Protein AF-A0A6G3TXQ6-F1 (afdb_monomer_lite)

Organism: NCBI:txid2706093

Radius of gyration: 22.68 Å; chains: 1; bounding box: 66×34×71 Å

Foldseek 3Di:
DVVLVVVVCVVLVNDPPVVVVVVVVVVVDDDDPVVVVCVVVCLVVVLVCLCVPQLVPDDPLLNVLLLLCLLPAKDALVLSCQLSVHDCSLVSLVVCCVVVSQWDDPDPRMIGGDNSSSVSSPVVSCVVPPPSSLVSLQSSLVVCLVVVNLVSSLVSCVVSVVVVSNVVSCCVVVVVVVVPDDPDDPDDDDDD

Secondary structure (DSSP, 8-state):
--HHHHHHHHHTTT-HHHHHHHHHHHTTSS-TTSHHHHTTTHHHHHHHHHIIIIITTS-HHHHHHHHHHTT-SSEEHHHHHHHHT-S-HHHHHHHHHHTTSSEEEEETTEEEE-HHHHHHHHHHHHHHSTTHHHHHHHHHHHHHHHTT-HHHHHHHHHHTT-HHHHHHHHHHHHHHHHHH--S--SSSSS--

pLDDT: mean 75.0, std 20.12, range [38.72, 96.5]

Sequence (192 aa):
PAADVRALVARTEGWAAGLRLAAMAAAQSADPRIQLREFEADRTTIADFLLAEVLKRQPPATQDLLLRISVLDRFSAGLVNALTLRGDAEAVLAGLSRANAFVEHLGHGQYRLHPLFAEILRAHLRMRYPGMEPELHRRAARWLRGSGGLTEALAHAAAAGDQDFTAAVLVDDLAIGRLFTGPHADDTAGLF

InterPro domains:
  IPR059106 MalT-like, winged helix domain [PF25873] (52-131)

Structure (mmCIF, N/CA/C/O backbone):
data_AF-A0A6G3TXQ6-F1
#
_entry.id   AF-A0A6G3TXQ6-F1
#
loop_
_atom_site.group_PDB
_atom_site.id
_atom_site.type_symbol
_atom_site.label_atom_id
_atom_site.label_alt_id
_atom_site.label_comp_id
_atom_site.label_asym_id
_atom_site.label_entity_id
_atom_site.label_seq_id
_atom_site.pdbx_PDB_ins_code
_atom_site.Cartn_x
_atom_site.Cartn_y
_atom_site.Cartn_z
_atom_site.occupancy
_atom_site.B_iso_or_equiv
_atom_site.auth_seq_id
_atom_site.auth_comp_id
_atom_site.auth_asym_id
_atom_site.auth_atom_id
_atom_site.pdbx_PDB_model_num
ATOM 1 N N . PRO A 1 1 ? 7.188 -11.377 33.780 1.00 50.31 1 PRO A N 1
ATOM 2 C CA . PRO A 1 1 ? 7.277 -9.893 33.874 1.00 50.31 1 PRO A CA 1
ATOM 3 C C . PRO A 1 1 ? 8.508 -9.206 33.224 1.00 50.31 1 PRO A C 1
ATOM 5 O O . PRO A 1 1 ? 8.626 -7.995 33.322 1.00 50.31 1 PRO A O 1
ATOM 8 N N . ALA A 1 2 ? 9.387 -9.909 32.499 1.00 38.72 2 ALA A N 1
ATOM 9 C CA . ALA A 1 2 ? 10.403 -9.273 31.630 1.00 38.72 2 ALA A CA 1
ATOM 10 C C . ALA A 1 2 ? 10.650 -10.092 30.349 1.00 38.72 2 ALA A C 1
ATOM 12 O O . ALA A 1 2 ? 10.922 -9.541 29.285 1.00 38.72 2 ALA A O 1
ATOM 13 N N . ALA A 1 3 ? 10.483 -11.416 30.438 1.00 43.94 3 ALA A N 1
ATOM 14 C CA . ALA A 1 3 ? 10.407 -12.304 29.281 1.00 43.94 3 ALA A CA 1
ATOM 15 C C . ALA A 1 3 ? 9.166 -12.022 28.409 1.00 43.94 3 ALA A C 1
ATOM 17 O O . ALA A 1 3 ? 9.299 -11.942 27.192 1.00 43.94 3 ALA A O 1
ATOM 18 N N . ASP A 1 4 ? 8.007 -11.759 29.027 1.00 46.06 4 ASP A N 1
ATOM 19 C CA . ASP A 1 4 ? 6.748 -11.457 28.318 1.00 46.06 4 ASP A CA 1
ATOM 20 C C . ASP A 1 4 ? 6.837 -10.157 27.503 1.00 46.06 4 ASP A C 1
ATOM 22 O O . ASP A 1 4 ? 6.374 -10.092 26.369 1.00 46.06 4 ASP A O 1
ATOM 26 N N . VAL A 1 5 ? 7.521 -9.141 28.043 1.00 47.25 5 VAL A N 1
ATOM 27 C CA . VAL A 1 5 ? 7.733 -7.847 27.372 1.00 47.25 5 VAL A CA 1
ATOM 28 C C . VAL A 1 5 ? 8.670 -7.998 26.174 1.00 47.25 5 VAL A C 1
ATOM 30 O O . VAL A 1 5 ? 8.398 -7.447 25.116 1.00 47.25 5 VAL A O 1
ATOM 33 N N . ARG A 1 6 ? 9.745 -8.789 26.288 1.00 43.12 6 ARG A N 1
ATOM 34 C CA . ARG A 1 6 ? 10.662 -9.040 25.161 1.00 43.12 6 ARG A CA 1
ATOM 35 C C . ARG A 1 6 ? 10.031 -9.882 24.056 1.00 43.12 6 ARG A C 1
ATOM 37 O O . ARG A 1 6 ? 10.266 -9.592 22.889 1.00 43.12 6 ARG A O 1
ATOM 44 N N . ALA A 1 7 ? 9.215 -10.877 24.403 1.00 46.22 7 ALA A N 1
ATOM 45 C CA . ALA A 1 7 ? 8.469 -11.661 23.421 1.00 46.22 7 ALA A CA 1
ATOM 46 C C . ALA A 1 7 ? 7.446 -10.796 22.670 1.00 46.22 7 ALA A C 1
ATOM 48 O O . ALA A 1 7 ? 7.305 -10.936 21.458 1.00 46.22 7 ALA A O 1
ATOM 49 N N . LEU A 1 8 ? 6.788 -9.864 23.369 1.00 43.78 8 LEU A N 1
ATOM 50 C CA . LEU A 1 8 ? 5.856 -8.905 22.778 1.00 43.78 8 LEU A CA 1
ATOM 51 C C . LEU A 1 8 ? 6.578 -7.880 21.886 1.00 43.78 8 LEU A C 1
ATOM 53 O O . LEU A 1 8 ? 6.142 -7.633 20.769 1.00 43.78 8 LEU A O 1
ATOM 57 N N . VAL A 1 9 ? 7.717 -7.341 22.325 1.00 44.94 9 VAL A N 1
ATOM 58 C CA . VAL A 1 9 ? 8.553 -6.402 21.551 1.00 44.94 9 VAL A CA 1
ATOM 59 C C . VAL A 1 9 ? 9.127 -7.061 20.291 1.00 44.94 9 VAL A C 1
ATOM 61 O O . VAL A 1 9 ? 9.110 -6.449 19.230 1.00 44.94 9 VAL A O 1
ATOM 64 N N . ALA A 1 10 ? 9.563 -8.320 20.370 1.00 45.34 10 ALA A N 1
ATOM 65 C CA . ALA A 1 10 ? 10.062 -9.066 19.215 1.00 45.34 10 ALA A CA 1
ATOM 66 C C . ALA A 1 10 ? 8.945 -9.468 18.229 1.00 45.34 10 ALA A C 1
ATOM 68 O O . ALA A 1 10 ? 9.163 -9.432 17.024 1.00 45.34 10 ALA A O 1
ATOM 69 N N . ARG A 1 11 ? 7.735 -9.801 18.714 1.00 44.56 11 ARG A N 1
ATOM 70 C CA . ARG A 1 11 ? 6.557 -10.135 17.873 1.00 44.56 11 ARG A CA 1
ATOM 71 C C . ARG A 1 11 ? 5.821 -8.928 17.297 1.00 44.56 11 ARG A C 1
ATOM 73 O O . ARG A 1 11 ? 4.948 -9.105 16.455 1.00 44.56 11 ARG A O 1
ATOM 80 N N . THR A 1 12 ? 6.152 -7.730 17.762 1.00 51.09 12 THR A N 1
ATOM 81 C CA . THR A 1 12 ? 5.608 -6.462 17.263 1.00 51.09 12 THR A CA 1
ATOM 82 C C . THR A 1 12 ? 6.678 -5.631 16.546 1.00 51.09 12 THR A C 1
ATOM 84 O O . THR A 1 12 ? 6.450 -4.463 16.275 1.00 51.09 12 THR A O 1
ATOM 87 N N . GLU A 1 13 ? 7.855 -6.200 16.257 1.00 47.62 13 GLU A N 1
ATOM 88 C CA . GLU A 1 13 ? 8.980 -5.488 15.620 1.00 47.62 13 GLU A CA 1
ATOM 89 C C . GLU A 1 13 ? 9.341 -4.152 16.311 1.00 47.62 13 GLU A C 1
ATOM 91 O O . GLU A 1 13 ? 9.751 -3.186 15.675 1.00 47.62 13 GLU A O 1
ATOM 96 N N . GLY A 1 14 ? 9.193 -4.070 17.639 1.00 47.53 14 GLY A N 1
ATOM 97 C CA . GLY A 1 14 ? 9.516 -2.862 18.407 1.00 47.53 14 GLY A CA 1
ATOM 98 C C . GLY A 1 14 ? 8.372 -1.856 18.572 1.00 47.53 14 GLY A C 1
ATOM 99 O O . GLY A 1 14 ? 8.619 -0.688 18.876 1.00 47.53 14 GLY A O 1
ATOM 100 N N . TRP A 1 15 ? 7.115 -2.269 18.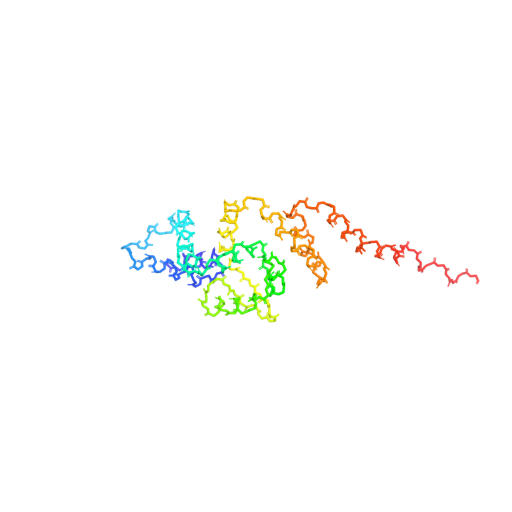403 1.00 59.69 15 TRP A N 1
ATOM 101 C CA . TRP A 1 15 ? 5.989 -1.338 18.354 1.00 59.69 15 TRP A CA 1
ATOM 102 C C . TRP A 1 15 ? 5.587 -0.723 19.701 1.00 59.69 15 TRP A C 1
ATOM 104 O O . TRP A 1 15 ? 4.689 -1.196 20.399 1.00 59.69 15 TRP A O 1
ATOM 114 N N . ALA A 1 16 ? 6.155 0.447 20.002 1.00 47.31 16 ALA A N 1
ATOM 115 C CA . ALA A 1 16 ? 5.626 1.368 21.010 1.00 47.31 16 ALA A CA 1
ATOM 116 C C . ALA A 1 16 ? 4.150 1.735 20.743 1.00 47.31 16 ALA A C 1
ATOM 118 O O . ALA A 1 16 ? 3.399 1.982 21.683 1.00 47.31 16 ALA A O 1
ATOM 119 N N . ALA A 1 17 ? 3.705 1.718 19.480 1.00 47.47 17 ALA A N 1
ATOM 120 C CA . ALA A 1 17 ? 2.313 1.950 19.103 1.00 47.47 17 ALA A CA 1
ATOM 121 C C . ALA A 1 17 ? 1.404 0.742 19.395 1.00 47.47 17 ALA A C 1
ATOM 123 O O . ALA A 1 17 ? 0.297 0.940 19.873 1.00 47.47 17 ALA A O 1
ATOM 124 N N . GLY A 1 18 ? 1.875 -0.497 19.223 1.00 50.03 18 GLY A N 1
ATOM 125 C CA . GLY A 1 18 ? 1.137 -1.711 19.605 1.00 50.03 18 GLY A CA 1
ATOM 126 C C . GLY A 1 18 ? 1.024 -1.836 21.118 1.00 50.03 18 GLY A C 1
ATOM 127 O O . GLY A 1 18 ? -0.044 -2.148 21.634 1.00 50.03 18 GLY A O 1
ATOM 128 N N . LEU A 1 19 ? 2.093 -1.464 21.830 1.00 54.59 19 LEU A N 1
ATOM 129 C CA . LEU A 1 19 ? 2.083 -1.324 23.283 1.00 54.59 19 LEU A CA 1
ATOM 130 C C . LEU A 1 19 ? 1.158 -0.191 23.741 1.00 54.59 19 LEU A C 1
ATOM 132 O O . LEU A 1 19 ? 0.467 -0.346 24.737 1.00 54.59 19 LEU A O 1
ATOM 136 N N . ARG A 1 20 ? 1.111 0.937 23.021 1.00 49.75 20 ARG A N 1
ATOM 137 C CA . ARG A 1 20 ? 0.201 2.056 23.308 1.00 49.75 20 ARG A CA 1
ATOM 138 C C . ARG A 1 20 ? -1.253 1.693 23.018 1.00 49.75 20 ARG A C 1
ATOM 140 O O . ARG A 1 20 ? -2.116 2.088 23.786 1.00 49.75 20 ARG A O 1
ATOM 147 N N . LEU A 1 21 ? -1.534 0.931 21.964 1.00 51.41 21 LEU A N 1
ATOM 148 C CA . LEU A 1 21 ? -2.870 0.410 21.664 1.00 51.41 21 LEU A CA 1
ATOM 149 C C . LEU A 1 21 ? -3.305 -0.612 22.716 1.00 51.41 21 LEU A C 1
ATOM 151 O O . LEU A 1 21 ? -4.390 -0.471 23.270 1.00 51.41 21 LEU A O 1
ATOM 155 N N . ALA A 1 22 ? -2.426 -1.553 23.076 1.00 51.00 22 ALA A N 1
ATOM 156 C CA . ALA A 1 22 ? -2.651 -2.481 24.181 1.00 51.00 22 ALA A CA 1
ATOM 157 C C . ALA A 1 22 ? -2.837 -1.739 25.517 1.00 51.00 22 ALA A C 1
ATOM 159 O O . ALA A 1 22 ? -3.732 -2.078 26.280 1.00 51.00 22 ALA A O 1
ATOM 160 N N . ALA A 1 23 ? -2.066 -0.680 25.782 1.00 52.31 23 ALA A N 1
ATOM 161 C CA . ALA A 1 23 ? -2.186 0.140 26.987 1.00 52.31 23 ALA A CA 1
ATOM 162 C C . ALA A 1 23 ? -3.463 0.997 27.007 1.00 52.31 23 ALA A C 1
ATOM 164 O O . ALA A 1 23 ? -4.062 1.157 28.064 1.00 52.31 23 ALA A O 1
ATOM 165 N N . MET A 1 24 ? -3.916 1.528 25.866 1.00 49.41 24 MET A N 1
ATOM 166 C CA . MET A 1 24 ? -5.182 2.271 25.763 1.00 49.41 24 MET A CA 1
ATOM 167 C C . MET A 1 24 ? -6.406 1.349 25.844 1.00 49.41 24 MET A C 1
ATOM 169 O O . MET A 1 24 ? -7.436 1.758 26.379 1.00 49.41 24 MET A O 1
ATOM 173 N N . ALA A 1 25 ? -6.298 0.115 25.347 1.00 48.25 25 ALA A N 1
ATOM 174 C CA . ALA A 1 25 ? -7.310 -0.922 25.528 1.00 48.25 25 ALA A CA 1
ATOM 175 C C . ALA A 1 25 ? -7.340 -1.422 26.986 1.00 48.25 25 ALA A C 1
ATOM 177 O O . ALA A 1 25 ? -8.408 -1.528 27.581 1.00 48.25 25 ALA A O 1
ATOM 178 N N . ALA A 1 26 ? -6.172 -1.637 27.604 1.00 47.62 26 ALA A N 1
ATOM 179 C CA . ALA A 1 26 ? -6.039 -2.031 29.009 1.00 47.62 26 ALA A CA 1
ATOM 180 C C . ALA A 1 26 ? -6.471 -0.929 29.990 1.00 47.62 26 ALA A C 1
ATOM 182 O O . ALA A 1 26 ? -7.024 -1.230 31.039 1.00 47.62 26 ALA A O 1
ATOM 183 N N . ALA A 1 27 ? -6.304 0.352 29.650 1.00 48.12 27 ALA A N 1
ATOM 184 C CA . ALA A 1 27 ? -6.827 1.465 30.450 1.00 48.12 27 ALA A CA 1
ATOM 185 C C . ALA A 1 27 ? -8.369 1.474 30.554 1.00 48.12 27 ALA A C 1
ATOM 187 O O . ALA A 1 27 ? -8.921 2.224 31.355 1.00 48.12 27 ALA A O 1
ATOM 188 N N . GLN A 1 28 ? -9.057 0.645 29.761 1.00 46.59 28 GLN A N 1
ATOM 189 C CA . GLN A 1 28 ? -10.512 0.495 29.744 1.00 46.59 28 GLN A CA 1
ATOM 190 C C . GLN A 1 28 ? -10.999 -0.836 30.363 1.00 46.59 28 GLN A C 1
ATOM 192 O O . GLN A 1 28 ? -12.198 -1.105 30.330 1.00 46.59 28 GLN A O 1
ATOM 197 N N . SER A 1 29 ? -10.130 -1.686 30.939 1.00 44.66 29 SER A N 1
ATOM 198 C CA . SER A 1 29 ? -10.540 -2.964 31.562 1.00 44.66 29 SER A CA 1
ATOM 199 C C . SER A 1 29 ? -9.593 -3.478 32.660 1.00 44.66 29 SER A C 1
ATOM 201 O O . SER A 1 29 ? -8.431 -3.103 32.735 1.00 44.66 29 SER A O 1
ATOM 203 N N . ALA A 1 30 ? -10.112 -4.322 33.559 1.00 47.97 30 ALA A N 1
ATOM 204 C CA . ALA A 1 30 ? -9.589 -4.484 34.921 1.00 47.97 30 ALA A CA 1
ATOM 205 C C . ALA A 1 30 ? -8.517 -5.579 35.172 1.00 47.97 30 ALA A C 1
ATOM 207 O O . ALA A 1 30 ? -8.079 -5.681 36.317 1.00 47.97 30 ALA A O 1
ATOM 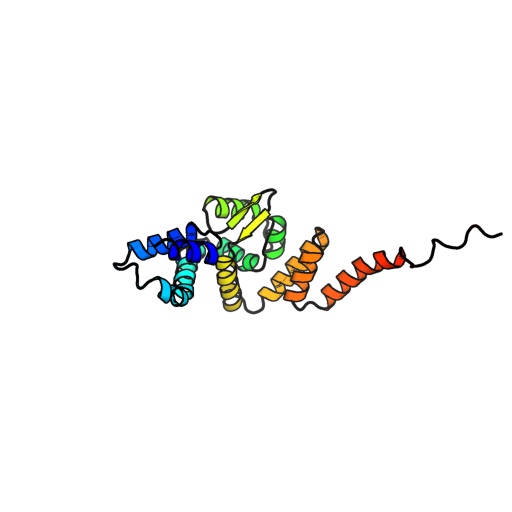208 N N . ASP A 1 31 ? -8.066 -6.385 34.193 1.00 47.97 31 ASP A N 1
ATOM 209 C CA . ASP A 1 31 ? -7.090 -7.469 34.475 1.00 47.97 31 ASP A CA 1
ATOM 210 C C . ASP A 1 31 ? -6.027 -7.734 33.367 1.00 47.97 31 ASP A C 1
ATOM 212 O O . ASP A 1 31 ? -6.373 -8.192 32.277 1.00 47.97 31 ASP A O 1
ATOM 216 N N . PRO A 1 32 ? -4.716 -7.528 33.635 1.00 46.69 32 PRO A N 1
ATOM 217 C CA . PRO A 1 32 ? -3.626 -7.666 32.653 1.00 46.69 32 PRO A CA 1
ATOM 218 C C . PRO A 1 32 ? -3.179 -9.095 32.280 1.00 46.69 32 PRO A C 1
ATOM 220 O O . PRO A 1 32 ? -2.370 -9.253 31.364 1.00 46.69 32 PRO A O 1
ATOM 223 N N . ARG A 1 33 ? -3.592 -10.155 33.001 1.00 44.53 33 ARG A N 1
ATOM 224 C CA . ARG A 1 33 ? -3.032 -11.520 32.797 1.00 44.53 33 ARG A CA 1
ATOM 225 C C . ARG A 1 33 ? -3.800 -12.400 31.806 1.00 44.53 33 ARG A C 1
ATOM 227 O O . ARG A 1 33 ? -3.226 -13.359 31.292 1.00 44.53 33 ARG A O 1
ATOM 234 N N . ILE A 1 34 ? -5.057 -12.074 31.511 1.00 47.97 34 ILE A N 1
ATOM 235 C CA . ILE A 1 34 ? -5.885 -12.769 30.502 1.00 47.97 34 ILE A CA 1
ATOM 236 C C . ILE A 1 34 ? -5.452 -12.379 29.065 1.00 47.97 34 ILE A C 1
ATOM 238 O O . ILE A 1 34 ? -5.545 -13.162 28.119 1.00 47.97 34 ILE A O 1
ATOM 242 N N . GLN A 1 35 ? -4.795 -11.227 28.947 1.00 49.38 35 GLN A N 1
ATOM 243 C CA . GLN A 1 35 ? -4.546 -10.479 27.717 1.00 49.38 35 GLN A CA 1
ATOM 244 C C . GLN A 1 35 ? -3.503 -11.085 26.755 1.00 49.38 35 GLN A C 1
ATOM 246 O O . GLN A 1 35 ? -3.509 -10.801 25.563 1.00 49.38 35 GLN A O 1
ATOM 251 N N . LEU A 1 36 ? -2.597 -11.955 27.226 1.00 43.16 36 LEU A N 1
ATOM 252 C CA . LEU A 1 36 ? -1.553 -12.526 26.355 1.00 43.16 36 LEU A CA 1
ATOM 253 C C . LEU A 1 36 ? -2.061 -13.692 25.483 1.00 43.16 36 LEU A C 1
ATOM 255 O O . LEU A 1 36 ? -1.457 -13.989 24.453 1.00 43.16 36 LEU A O 1
ATOM 259 N N . ARG A 1 37 ? -3.157 -14.353 25.891 1.00 39.94 37 ARG A N 1
ATOM 260 C CA . ARG A 1 37 ? -3.840 -15.395 25.097 1.00 39.94 37 ARG A CA 1
ATOM 261 C C . ARG A 1 37 ? -4.966 -14.823 24.237 1.00 39.94 37 ARG A C 1
ATOM 263 O O . ARG A 1 37 ? -5.243 -15.371 23.179 1.00 39.94 37 ARG A O 1
ATOM 270 N N . GLU A 1 38 ? -5.552 -13.701 24.648 1.00 44.00 38 GLU A N 1
ATOM 271 C CA . GLU A 1 38 ? -6.504 -12.939 23.833 1.00 44.00 38 GLU A CA 1
ATOM 272 C C . GLU A 1 38 ? -5.846 -12.270 22.622 1.00 44.00 38 GLU A C 1
ATOM 274 O O . GLU A 1 38 ? -6.552 -11.924 21.692 1.00 44.00 38 GLU A O 1
ATOM 279 N N . PHE A 1 39 ? -4.512 -12.202 22.539 1.00 42.94 39 PHE A N 1
ATOM 280 C CA . PHE A 1 39 ? -3.804 -11.524 21.446 1.00 42.94 39 PHE A CA 1
ATOM 281 C C . PHE A 1 39 ? -4.034 -12.118 20.030 1.00 42.94 39 PHE A C 1
ATOM 283 O O . PHE A 1 39 ? -3.819 -11.444 19.021 1.00 42.94 39 PHE A O 1
ATOM 290 N N . GLU A 1 40 ? -4.468 -13.381 19.923 1.00 41.19 40 GLU A N 1
ATOM 291 C CA . GLU A 1 40 ? -4.918 -13.974 18.647 1.00 41.19 40 GLU A CA 1
ATOM 292 C C . GLU A 1 40 ? -6.382 -13.630 18.326 1.00 41.19 40 GLU A C 1
ATOM 294 O O . GLU A 1 40 ? -6.710 -13.421 17.157 1.00 41.19 40 GLU A O 1
ATOM 299 N N . ALA A 1 41 ? -7.234 -13.470 19.347 1.00 44.38 41 ALA A N 1
ATOM 300 C CA . ALA A 1 41 ? -8.560 -12.860 19.215 1.00 44.38 41 ALA A CA 1
ATOM 301 C C . ALA A 1 41 ? -8.470 -11.330 18.985 1.00 44.38 41 ALA A C 1
ATOM 303 O O . ALA A 1 41 ? -9.322 -10.752 18.311 1.00 44.38 41 ALA A O 1
ATOM 304 N N . ASP A 1 42 ? -7.387 -10.690 19.442 1.00 56.62 42 ASP A N 1
ATOM 305 C CA . ASP A 1 42 ? -7.093 -9.263 19.290 1.00 56.62 42 ASP A CA 1
ATOM 306 C C . ASP A 1 42 ? -6.754 -8.874 17.858 1.00 56.62 42 ASP A C 1
ATOM 308 O O . ASP A 1 42 ? -6.845 -7.698 17.537 1.00 56.62 42 ASP A O 1
ATOM 312 N N . ARG A 1 43 ? -6.374 -9.788 16.956 1.00 56.50 43 ARG A N 1
ATOM 313 C CA . ARG A 1 43 ? -6.098 -9.384 15.563 1.00 56.50 43 ARG A CA 1
ATOM 314 C C . ARG A 1 43 ? -7.327 -8.764 14.901 1.00 56.50 43 ARG A C 1
ATOM 316 O O . ARG A 1 43 ? -7.186 -7.769 14.194 1.00 56.50 43 ARG A O 1
ATOM 323 N N . THR A 1 44 ? -8.516 -9.297 15.182 1.00 60.56 44 THR A N 1
ATOM 324 C CA . THR A 1 44 ? -9.784 -8.715 14.724 1.00 60.56 44 THR A CA 1
ATOM 325 C C . THR A 1 44 ? -10.093 -7.419 15.475 1.00 60.56 44 THR A C 1
ATOM 327 O O . THR A 1 44 ? -10.374 -6.413 14.835 1.00 60.56 44 THR A O 1
ATOM 330 N N . THR A 1 45 ? -9.930 -7.381 16.802 1.00 65.19 45 THR A N 1
ATOM 331 C CA . THR A 1 45 ? -10.166 -6.175 17.623 1.00 65.19 45 THR A CA 1
ATOM 332 C C . THR A 1 45 ? -9.248 -5.005 17.243 1.00 65.19 45 THR A C 1
ATOM 334 O O . THR A 1 45 ? -9.687 -3.862 17.120 1.00 65.19 45 THR A O 1
ATOM 337 N N . ILE A 1 46 ? -7.963 -5.279 17.016 1.00 68.06 46 ILE A N 1
ATOM 338 C CA . ILE A 1 46 ? -6.958 -4.316 16.561 1.00 68.06 46 ILE A CA 1
ATOM 339 C C . ILE A 1 46 ? -7.290 -3.869 15.139 1.00 68.06 46 ILE A C 1
ATOM 341 O O . ILE A 1 46 ? -7.207 -2.676 14.853 1.00 68.06 46 ILE A O 1
ATOM 345 N N . ALA A 1 47 ? -7.695 -4.783 14.252 1.00 68.81 47 ALA A N 1
ATOM 346 C CA . ALA A 1 47 ? -8.124 -4.414 12.909 1.00 68.81 47 ALA A CA 1
ATOM 347 C C . ALA A 1 47 ? -9.333 -3.469 12.938 1.00 68.81 47 ALA A C 1
ATOM 349 O O . ALA A 1 47 ? -9.282 -2.405 12.320 1.00 68.81 47 ALA A O 1
ATOM 350 N N . ASP A 1 48 ? -10.365 -3.800 13.712 1.00 67.81 48 ASP A N 1
ATOM 351 C CA . ASP A 1 48 ? -11.569 -2.984 13.878 1.00 67.81 48 ASP A CA 1
ATOM 352 C C . ASP A 1 48 ? -11.249 -1.607 14.462 1.00 67.81 48 ASP A C 1
ATOM 354 O O . ASP A 1 48 ? -11.744 -0.590 13.965 1.00 67.81 48 ASP A O 1
ATOM 358 N N . PHE A 1 49 ? -10.359 -1.550 15.457 1.00 71.62 49 PHE A N 1
ATOM 359 C CA . PHE A 1 49 ? -9.868 -0.293 16.009 1.00 71.62 49 PHE A CA 1
ATOM 360 C C . PHE A 1 49 ? -9.141 0.538 14.948 1.00 71.62 49 PHE A C 1
ATOM 362 O O . PHE A 1 49 ? -9.471 1.705 14.757 1.00 71.62 49 PHE A O 1
ATOM 369 N N . LEU A 1 50 ? -8.173 -0.035 14.224 1.00 74.81 50 LEU A N 1
ATOM 370 C CA . LEU A 1 50 ? -7.410 0.692 13.202 1.00 74.81 50 LEU A CA 1
ATOM 371 C C . LEU A 1 50 ? -8.317 1.220 12.089 1.00 74.81 50 LEU A C 1
ATOM 373 O O . LEU A 1 50 ? -8.149 2.343 11.608 1.00 74.81 50 LEU A O 1
ATOM 377 N N . LEU A 1 51 ? -9.336 0.453 11.718 1.00 76.88 51 LEU A N 1
ATOM 378 C CA . LEU A 1 51 ? -10.339 0.897 10.764 1.00 76.88 51 LEU A CA 1
ATOM 379 C C . LEU A 1 51 ? -11.183 2.040 11.322 1.00 76.88 51 LEU A C 1
ATOM 381 O O . LEU A 1 51 ? -11.389 3.027 10.621 1.00 76.88 51 LEU A O 1
ATOM 385 N N . ALA A 1 52 ? -11.676 1.932 12.553 1.00 73.00 52 ALA A N 1
ATOM 386 C CA . ALA A 1 52 ? -12.542 2.942 13.154 1.00 73.00 52 ALA A CA 1
ATOM 387 C C . ALA A 1 52 ? -11.807 4.251 13.471 1.00 73.00 52 ALA A C 1
ATOM 389 O O . ALA A 1 52 ? -12.296 5.339 13.169 1.00 73.00 52 ALA A O 1
ATOM 390 N N . GLU A 1 53 ? -10.615 4.144 14.041 1.00 73.00 53 GLU A N 1
ATOM 391 C CA . GLU A 1 53 ? -9.914 5.262 14.663 1.00 73.00 53 GLU A CA 1
ATOM 392 C C . GLU A 1 53 ? -8.886 5.909 13.740 1.00 73.00 53 GLU A C 1
ATOM 394 O O . GLU A 1 53 ? -8.591 7.093 13.900 1.00 73.00 53 GLU A O 1
ATOM 399 N N . VAL A 1 54 ? -8.363 5.169 12.757 1.00 79.25 54 VAL A N 1
ATOM 400 C CA . VAL A 1 54 ? -7.403 5.702 11.782 1.00 79.25 54 VAL A CA 1
ATOM 401 C C . VAL A 1 54 ? -8.096 5.934 10.454 1.00 79.25 54 VAL A C 1
ATOM 403 O O . VAL A 1 54 ? -8.163 7.078 10.012 1.00 79.25 54 VAL A O 1
ATOM 406 N N . LEU A 1 55 ? -8.641 4.882 9.832 1.00 84.12 55 LEU A N 1
ATOM 407 C CA . LEU A 1 55 ? -9.173 4.967 8.470 1.00 84.12 55 LEU A CA 1
ATOM 408 C C . LEU A 1 55 ? -10.479 5.773 8.403 1.00 84.12 55 LEU A C 1
ATOM 410 O O . LEU A 1 55 ? -10.549 6.741 7.652 1.00 84.12 55 LEU A O 1
ATOM 414 N N . LYS A 1 56 ? -11.502 5.433 9.199 1.00 84.56 56 LYS A N 1
ATOM 415 C CA . LYS A 1 56 ? -12.826 6.088 9.152 1.00 84.56 56 LYS A CA 1
ATOM 416 C C . LYS A 1 56 ? -12.791 7.562 9.567 1.00 84.56 56 LYS A C 1
ATOM 418 O O . LYS A 1 56 ? -13.685 8.308 9.177 1.00 84.56 56 LYS A O 1
ATOM 423 N N . ARG A 1 57 ? -11.759 7.998 10.299 1.00 84.25 57 ARG A N 1
ATOM 424 C CA . ARG A 1 57 ? -11.529 9.416 10.629 1.00 84.25 57 ARG A CA 1
ATOM 425 C C . ARG A 1 57 ? -10.934 10.228 9.478 1.00 84.25 57 ARG A C 1
ATOM 427 O O . ARG A 1 57 ? -10.961 11.454 9.537 1.00 84.25 57 ARG A O 1
ATOM 434 N N . GLN A 1 58 ? -10.403 9.577 8.442 1.00 87.69 58 GLN A N 1
ATOM 435 C CA . GLN A 1 58 ? -9.874 10.282 7.279 1.00 87.69 58 GLN A CA 1
ATOM 436 C C . GLN A 1 58 ? -10.993 10.732 6.332 1.00 87.69 58 GLN A C 1
ATOM 438 O O . GLN A 1 58 ? -12.007 10.039 6.203 1.00 87.69 58 GLN A O 1
ATOM 443 N N . PRO A 1 59 ? -10.792 11.828 5.579 1.00 91.31 59 PRO A N 1
ATOM 444 C CA . PRO A 1 59 ? -11.658 12.170 4.457 1.00 91.31 59 PRO A CA 1
ATOM 445 C C . PRO A 1 59 ? -11.768 11.006 3.454 1.00 91.31 59 PRO A C 1
ATOM 447 O O . PRO A 1 59 ? -10.776 10.302 3.242 1.00 91.31 59 PRO A O 1
ATOM 450 N N . PRO A 1 60 ? -12.913 10.819 2.767 1.00 91.88 60 PRO A N 1
ATOM 451 C CA . PRO A 1 60 ? -13.115 9.699 1.838 1.00 91.88 60 PRO A CA 1
ATOM 452 C C . PRO A 1 60 ? -12.020 9.554 0.771 1.00 91.88 60 PRO A C 1
ATOM 454 O O . PRO A 1 60 ? -11.613 8.442 0.445 1.00 91.88 60 PRO A O 1
ATOM 457 N N . ALA A 1 61 ? -11.498 10.677 0.271 1.00 91.56 61 ALA A N 1
ATOM 458 C CA . ALA A 1 61 ? -10.399 10.705 -0.694 1.00 91.56 61 ALA A CA 1
ATOM 459 C C . ALA A 1 61 ? -9.094 10.107 -0.135 1.00 91.56 61 ALA A C 1
ATOM 461 O O . ALA A 1 61 ? -8.389 9.384 -0.835 1.00 91.56 61 ALA A O 1
ATOM 462 N N . THR A 1 62 ? -8.789 10.382 1.132 1.00 92.81 62 THR A N 1
ATOM 463 C CA . THR A 1 62 ? -7.602 9.862 1.819 1.00 92.81 62 THR A CA 1
ATOM 464 C C . THR A 1 62 ? -7.773 8.389 2.182 1.00 92.81 62 THR A C 1
ATOM 466 O O . THR A 1 62 ? -6.815 7.628 2.093 1.00 92.81 62 THR A O 1
ATOM 469 N N . GLN A 1 63 ? -8.991 7.958 2.533 1.00 93.44 63 GLN A N 1
ATOM 470 C CA . GLN A 1 63 ? -9.286 6.537 2.744 1.00 93.44 63 GLN A CA 1
ATOM 471 C C . GLN A 1 63 ? -9.021 5.720 1.479 1.00 93.44 63 GLN A C 1
ATOM 473 O O . GLN A 1 63 ? -8.356 4.689 1.530 1.00 93.44 63 GLN A O 1
ATOM 478 N N . ASP A 1 64 ? -9.520 6.199 0.339 1.00 93.81 64 ASP A N 1
ATOM 479 C CA . ASP A 1 64 ? -9.316 5.553 -0.955 1.00 93.81 64 ASP A CA 1
ATOM 480 C C . ASP A 1 64 ? -7.830 5.494 -1.340 1.00 93.81 64 ASP A C 1
ATOM 482 O O . ASP A 1 64 ? -7.346 4.449 -1.777 1.00 93.81 64 ASP A O 1
ATOM 486 N N . LEU A 1 65 ? -7.082 6.575 -1.083 1.00 95.00 65 LEU A N 1
ATOM 487 C CA . LEU A 1 65 ? -5.631 6.599 -1.257 1.00 95.00 65 LEU A CA 1
ATOM 488 C C . LEU A 1 65 ? -4.946 5.530 -0.396 1.00 95.00 65 LEU A C 1
ATOM 490 O O . LEU A 1 65 ? -4.199 4.725 -0.943 1.00 95.00 65 LEU A O 1
ATOM 494 N N . LEU A 1 66 ? -5.230 5.474 0.912 1.00 95.06 66 LEU A N 1
ATOM 495 C CA . LEU A 1 66 ? -4.643 4.493 1.836 1.00 95.06 66 LEU A CA 1
ATOM 496 C C . LEU A 1 66 ? -4.922 3.049 1.395 1.00 95.06 66 LEU A C 1
ATOM 498 O O . LEU A 1 66 ? -4.012 2.221 1.374 1.00 95.06 66 LEU A O 1
ATOM 502 N N . LEU A 1 67 ? -6.158 2.752 0.981 1.00 95.69 67 LEU A N 1
ATOM 503 C CA . LEU A 1 67 ? -6.525 1.432 0.463 1.00 95.69 67 LEU A CA 1
ATOM 504 C C . LEU A 1 67 ? -5.724 1.076 -0.792 1.00 95.69 67 LEU A C 1
ATOM 506 O O . LEU A 1 67 ? -5.212 -0.036 -0.894 1.00 95.69 67 LEU A O 1
ATOM 510 N N . ARG A 1 68 ? -5.582 2.005 -1.740 1.00 96.38 68 ARG A N 1
ATOM 511 C CA . ARG A 1 68 ? -4.892 1.752 -3.013 1.00 96.38 68 ARG A CA 1
ATOM 512 C C . ARG A 1 68 ? -3.382 1.605 -2.861 1.00 96.38 68 ARG A C 1
ATOM 514 O O . ARG A 1 68 ? -2.799 0.761 -3.530 1.00 96.38 68 ARG A O 1
ATOM 521 N N . ILE A 1 69 ? -2.748 2.380 -1.984 1.00 96.38 69 ILE A N 1
ATOM 522 C CA . ILE A 1 69 ? -1.296 2.280 -1.759 1.00 96.38 69 ILE A CA 1
ATOM 523 C C . ILE A 1 69 ? -0.917 1.100 -0.862 1.00 96.38 69 ILE A C 1
ATOM 525 O O . ILE A 1 69 ? 0.261 0.781 -0.755 1.00 96.38 69 ILE A O 1
ATOM 529 N N . SER A 1 70 ? -1.895 0.432 -0.239 1.00 96.12 70 SER A N 1
ATOM 530 C CA . SER A 1 70 ? -1.648 -0.706 0.653 1.00 96.12 70 SER A CA 1
ATOM 531 C C . SER A 1 70 ? -0.873 -1.844 -0.012 1.00 96.12 70 SER A C 1
ATOM 533 O O . SER A 1 70 ? -0.160 -2.567 0.679 1.00 96.12 70 SER A O 1
ATOM 535 N N . VAL A 1 71 ? -0.953 -1.977 -1.340 1.00 96.00 71 VAL A N 1
ATOM 536 C CA . VAL A 1 71 ? -0.224 -2.984 -2.131 1.00 96.00 71 VAL A CA 1
ATOM 537 C C . VAL A 1 71 ? 1.285 -2.719 -2.242 1.00 96.00 71 VAL A C 1
ATOM 539 O O . VAL A 1 71 ? 2.016 -3.585 -2.711 1.00 96.00 71 VAL A O 1
ATOM 542 N N . LEU A 1 72 ? 1.756 -1.535 -1.842 1.00 95.25 72 LEU A N 1
ATOM 543 C CA . LEU A 1 72 ? 3.157 -1.115 -1.917 1.00 95.25 72 LEU A CA 1
ATOM 544 C C . LEU A 1 72 ? 3.860 -1.342 -0.564 1.00 95.25 72 LEU A C 1
ATOM 546 O O . LEU A 1 72 ? 3.278 -1.053 0.480 1.00 95.25 72 LEU A O 1
ATOM 550 N N . ASP A 1 73 ? 5.115 -1.810 -0.568 1.00 89.56 73 ASP A N 1
ATOM 551 C CA . ASP A 1 73 ? 5.946 -1.861 0.658 1.00 89.56 73 ASP A CA 1
ATOM 552 C C . ASP A 1 73 ? 6.606 -0.504 0.959 1.00 89.56 73 ASP A C 1
ATOM 554 O O . ASP A 1 73 ? 6.577 -0.005 2.085 1.00 89.56 73 ASP A O 1
ATOM 558 N N . ARG A 1 74 ? 7.184 0.119 -0.072 1.00 92.56 74 ARG A N 1
ATOM 559 C CA . ARG A 1 74 ? 7.774 1.461 -0.029 1.00 92.56 74 ARG A CA 1
ATOM 560 C C . ARG A 1 74 ? 7.291 2.258 -1.224 1.00 92.56 74 ARG A C 1
ATOM 562 O O . ARG A 1 74 ? 7.104 1.700 -2.305 1.00 92.56 74 ARG A O 1
ATOM 569 N N . PHE A 1 75 ? 7.074 3.551 -1.033 1.00 94.38 75 PHE A N 1
ATOM 570 C CA . PHE A 1 75 ? 6.517 4.388 -2.082 1.00 94.38 75 PHE A CA 1
ATOM 571 C C . PHE A 1 75 ? 6.910 5.854 -1.947 1.00 94.38 75 PHE A C 1
ATOM 573 O O . PHE A 1 75 ? 7.007 6.401 -0.852 1.00 94.38 75 PHE A O 1
ATOM 580 N N . SER A 1 76 ? 7.066 6.504 -3.095 1.00 95.00 76 SER A N 1
ATOM 581 C CA . SER A 1 76 ? 7.159 7.957 -3.209 1.00 95.00 76 SER A CA 1
ATOM 582 C C . SER A 1 76 ? 5.805 8.551 -3.593 1.00 95.00 76 SER A C 1
ATOM 584 O O . SER A 1 76 ? 4.930 7.852 -4.117 1.00 95.00 76 SER A O 1
ATOM 586 N N . ALA A 1 77 ? 5.629 9.860 -3.414 1.00 95.06 77 ALA A N 1
ATOM 587 C CA . ALA A 1 77 ? 4.421 10.540 -3.878 1.00 95.06 77 ALA A CA 1
ATOM 588 C C . ALA A 1 77 ? 4.192 10.393 -5.391 1.00 95.06 77 ALA A C 1
ATOM 590 O O . ALA A 1 77 ? 3.047 10.293 -5.827 1.00 95.06 77 ALA A O 1
ATOM 591 N N . GLY A 1 78 ? 5.262 10.320 -6.192 1.00 94.94 78 GLY A N 1
ATOM 592 C CA . GLY A 1 78 ? 5.171 10.084 -7.635 1.00 94.94 78 GLY A CA 1
ATOM 593 C C . GLY A 1 78 ? 4.517 8.741 -7.973 1.00 94.94 78 GLY A C 1
ATOM 594 O O . GLY A 1 78 ? 3.601 8.693 -8.795 1.00 94.94 78 GLY A O 1
ATOM 595 N N . LEU A 1 79 ? 4.921 7.671 -7.282 1.00 95.12 79 LEU A N 1
ATOM 596 C CA . LEU A 1 79 ? 4.314 6.348 -7.435 1.00 95.12 79 LEU A CA 1
ATOM 597 C C . LEU A 1 79 ? 2.851 6.351 -6.968 1.00 95.12 79 LEU A C 1
ATOM 599 O O . LEU A 1 79 ? 1.973 5.841 -7.661 1.00 95.12 79 LEU A O 1
ATOM 603 N N . VAL A 1 80 ? 2.557 6.988 -5.831 1.00 96.12 80 VAL A N 1
ATOM 604 C CA . VAL A 1 80 ? 1.178 7.098 -5.324 1.00 96.12 80 VAL A CA 1
ATOM 605 C C . VAL A 1 80 ? 0.272 7.851 -6.299 1.00 96.12 80 VAL A C 1
ATOM 607 O O . VAL A 1 80 ? -0.842 7.396 -6.574 1.00 96.12 80 VAL A O 1
ATOM 610 N N . ASN A 1 81 ? 0.742 8.963 -6.864 1.00 95.12 81 ASN A N 1
ATOM 611 C CA . ASN A 1 81 ? 0.025 9.724 -7.885 1.00 95.12 81 ASN A CA 1
ATOM 612 C C . ASN A 1 81 ? -0.271 8.862 -9.122 1.00 95.12 81 ASN A C 1
ATOM 614 O O . ASN A 1 81 ? -1.402 8.863 -9.606 1.00 95.12 81 ASN A O 1
ATOM 618 N N . ALA A 1 82 ? 0.698 8.063 -9.580 1.00 92.12 82 ALA A N 1
ATOM 619 C CA . ALA A 1 82 ? 0.514 7.155 -10.711 1.00 92.12 82 ALA A CA 1
ATOM 620 C C . ALA A 1 82 ? -0.525 6.050 -10.437 1.00 92.12 82 ALA A C 1
ATOM 622 O O . ALA A 1 82 ? -1.333 5.731 -11.310 1.00 92.12 82 ALA A O 1
ATOM 623 N N . LEU A 1 83 ? -0.555 5.486 -9.224 1.00 93.19 83 LEU A N 1
ATOM 624 C CA . LEU A 1 83 ? -1.537 4.456 -8.859 1.00 93.19 83 LEU A CA 1
ATOM 625 C C . LEU A 1 83 ? -2.952 5.023 -8.710 1.00 93.19 83 LEU A C 1
ATOM 627 O O . LEU A 1 83 ? -3.926 4.399 -9.144 1.00 93.19 83 LEU A O 1
ATOM 631 N N . THR A 1 84 ? -3.061 6.187 -8.070 1.00 89.81 84 THR A N 1
ATOM 632 C CA . THR A 1 84 ? -4.340 6.784 -7.658 1.00 89.81 84 THR A CA 1
ATOM 633 C C . THR A 1 84 ? -4.912 7.776 -8.669 1.00 89.81 84 THR A C 1
ATOM 635 O O . THR A 1 84 ? -6.059 8.191 -8.506 1.00 89.81 84 THR A O 1
ATOM 638 N N . LEU A 1 85 ? -4.152 8.112 -9.721 1.00 88.88 85 LEU A N 1
ATOM 639 C CA . LEU A 1 85 ? -4.470 9.141 -10.719 1.00 88.88 85 LEU A CA 1
ATOM 640 C C . LEU A 1 85 ? -4.701 10.516 -10.074 1.00 88.88 85 LEU A C 1
ATOM 642 O O . LEU A 1 85 ? -5.661 11.221 -10.381 1.00 88.88 85 LEU A O 1
ATOM 646 N N . ARG A 1 86 ? -3.816 10.872 -9.139 1.00 89.62 86 ARG A N 1
ATOM 647 C CA . ARG A 1 86 ? -3.848 12.126 -8.374 1.00 89.62 86 ARG A CA 1
ATOM 648 C C . ARG A 1 86 ? -2.601 12.966 -8.646 1.00 89.62 86 ARG A C 1
ATOM 650 O O . ARG A 1 86 ? -1.657 12.494 -9.271 1.00 89.62 86 ARG A O 1
ATOM 657 N N . GLY A 1 87 ? -2.611 14.210 -8.167 1.00 92.44 87 GLY A N 1
ATOM 658 C CA . GLY A 1 87 ? -1.454 15.116 -8.197 1.00 92.44 87 GLY A CA 1
ATOM 659 C C . GLY A 1 87 ? -1.023 15.632 -6.820 1.00 92.44 87 GLY A C 1
ATOM 660 O O . GLY A 1 87 ? -0.033 16.346 -6.722 1.00 92.44 87 GLY A O 1
ATOM 661 N N . ASP A 1 88 ? -1.747 15.283 -5.754 1.00 93.50 88 ASP A N 1
ATOM 662 C CA . ASP A 1 88 ? -1.610 15.859 -4.411 1.00 93.50 88 ASP A CA 1
ATOM 663 C C . ASP A 1 88 ? -1.034 14.884 -3.367 1.00 93.50 88 ASP A C 1
ATOM 665 O O . ASP A 1 88 ? -1.034 15.196 -2.174 1.00 93.50 88 ASP A O 1
ATOM 669 N N . ALA A 1 89 ? -0.523 13.716 -3.786 1.00 94.12 89 ALA A N 1
ATOM 670 C CA . ALA A 1 89 ? -0.054 12.681 -2.862 1.00 94.12 89 ALA A CA 1
ATOM 671 C C . ALA A 1 89 ? 1.020 13.174 -1.881 1.00 94.12 89 ALA A C 1
ATOM 673 O O . ALA A 1 89 ? 0.977 12.794 -0.718 1.00 94.12 89 ALA A O 1
ATOM 674 N N . GLU A 1 90 ? 1.934 14.049 -2.305 1.00 94.00 90 GLU A N 1
ATOM 675 C CA . GLU A 1 90 ? 2.996 14.593 -1.442 1.00 94.00 90 GLU A CA 1
ATOM 676 C C . GLU A 1 90 ? 2.411 15.288 -0.201 1.00 94.00 90 GLU A C 1
ATOM 678 O O . GLU A 1 90 ? 2.749 14.962 0.938 1.00 94.00 90 GLU A O 1
ATOM 683 N N . ALA A 1 91 ? 1.454 16.198 -0.411 1.00 93.31 91 ALA A N 1
ATOM 684 C CA . ALA A 1 91 ? 0.812 16.939 0.670 1.00 93.31 91 ALA A CA 1
ATOM 685 C C . ALA A 1 91 ? 0.001 16.013 1.591 1.00 93.31 91 ALA A C 1
ATOM 687 O O . ALA A 1 91 ? 0.037 16.164 2.816 1.00 93.31 91 ALA A O 1
ATOM 688 N N . VAL A 1 92 ? -0.700 15.032 1.011 1.00 93.62 92 VAL A N 1
ATOM 689 C CA . VAL A 1 92 ? -1.495 14.056 1.769 1.00 93.62 92 VAL A CA 1
ATOM 690 C C . VAL A 1 92 ? -0.597 13.152 2.619 1.00 93.62 92 VAL A C 1
ATOM 692 O O . VAL A 1 92 ? -0.854 12.994 3.812 1.00 93.62 92 VAL A O 1
ATOM 695 N N . LEU A 1 93 ? 0.481 12.604 2.053 1.00 93.75 93 LEU A N 1
ATOM 696 C CA . LEU A 1 93 ? 1.428 11.734 2.758 1.00 93.75 93 LEU A CA 1
ATOM 697 C C . LEU A 1 93 ? 2.168 12.484 3.870 1.00 93.75 93 LEU A C 1
ATOM 699 O O . LEU A 1 93 ? 2.287 11.969 4.982 1.00 93.75 93 LEU A O 1
ATOM 703 N N . ALA A 1 94 ? 2.588 13.727 3.622 1.00 91.50 94 ALA A N 1
ATOM 704 C CA . ALA A 1 94 ? 3.183 14.577 4.650 1.00 91.50 94 ALA A CA 1
ATOM 705 C C . ALA A 1 94 ? 2.199 14.892 5.793 1.00 91.50 94 ALA A C 1
ATOM 707 O O . ALA A 1 94 ? 2.594 14.972 6.959 1.00 91.50 94 ALA A O 1
ATOM 708 N N . GLY A 1 95 ? 0.910 15.071 5.488 1.00 89.19 95 GLY A N 1
ATOM 709 C CA . GLY A 1 95 ? -0.147 15.218 6.491 1.00 89.19 95 GLY A CA 1
ATOM 710 C C . GLY A 1 95 ? -0.331 13.953 7.333 1.00 89.19 95 GLY A C 1
ATOM 711 O O . GLY A 1 95 ? -0.300 14.023 8.561 1.00 89.19 95 GLY A O 1
ATOM 712 N N . LEU A 1 96 ? -0.453 12.798 6.676 1.00 89.12 96 LEU A N 1
ATOM 713 C CA . LEU A 1 96 ? -0.621 11.497 7.329 1.00 89.12 96 LEU A CA 1
ATOM 714 C C . LEU A 1 96 ? 0.576 11.131 8.211 1.00 89.12 96 LEU A C 1
ATOM 716 O O . LEU A 1 96 ? 0.387 10.657 9.331 1.00 89.12 96 LEU A O 1
ATOM 720 N N . SER A 1 97 ? 1.796 11.397 7.740 1.00 86.12 97 SER A N 1
ATOM 721 C CA . SER A 1 97 ? 3.011 11.117 8.501 1.00 86.12 97 SER A CA 1
ATOM 722 C C . SER A 1 97 ? 3.119 11.996 9.748 1.00 86.12 97 SER A C 1
ATOM 724 O O . SER A 1 97 ? 3.327 11.482 10.844 1.00 86.12 97 SER A O 1
ATOM 726 N N . ARG A 1 98 ? 2.847 13.306 9.634 1.00 82.25 98 ARG A N 1
ATOM 727 C CA . ARG A 1 98 ? 2.808 14.214 10.798 1.00 82.25 98 ARG A CA 1
ATOM 728 C C . ARG A 1 98 ? 1.716 13.857 11.805 1.00 82.25 98 ARG A C 1
ATOM 730 O O . ARG A 1 98 ? 1.902 14.054 13.001 1.00 82.25 98 ARG A O 1
ATOM 737 N N . ALA A 1 99 ? 0.586 13.336 11.332 1.00 76.44 99 ALA A N 1
ATOM 738 C CA . ALA A 1 99 ? -0.508 12.879 12.181 1.00 76.44 99 ALA A CA 1
ATOM 739 C C . ALA A 1 99 ? -0.262 11.491 12.806 1.00 76.44 99 ALA A C 1
ATOM 741 O O . ALA A 1 99 ? -1.138 10.989 13.508 1.00 76.44 99 ALA A O 1
ATOM 742 N N . ASN A 1 100 ? 0.895 10.857 12.554 1.00 70.06 100 ASN A N 1
ATOM 743 C CA . ASN A 1 100 ? 1.192 9.475 12.942 1.00 70.06 100 ASN A CA 1
ATOM 744 C C . ASN A 1 100 ? 0.098 8.485 12.498 1.00 70.06 100 ASN A C 1
ATOM 746 O O . ASN A 1 100 ? -0.198 7.507 13.185 1.00 70.06 100 ASN A O 1
ATOM 750 N N . ALA A 1 101 ? -0.498 8.716 11.324 1.00 79.81 101 ALA A N 1
ATOM 751 C CA . ALA A 1 101 ? -1.558 7.889 10.751 1.00 79.81 101 ALA A CA 1
ATOM 752 C C . ALA A 1 101 ? -0.994 6.635 10.058 1.00 79.81 101 ALA A C 1
ATOM 754 O O . ALA A 1 101 ? -1.425 6.275 8.965 1.00 79.81 101 ALA A O 1
ATOM 755 N N . PHE A 1 102 ? -0.020 5.977 10.701 1.00 82.75 102 PHE A N 1
ATOM 756 C CA . PHE A 1 102 ? 0.583 4.715 10.252 1.00 82.75 102 PHE A CA 1
ATOM 757 C C . PHE A 1 102 ? 1.306 4.810 8.899 1.00 82.75 102 PHE A C 1
ATOM 759 O O . PHE A 1 102 ? 1.574 3.791 8.262 1.00 82.75 102 PHE A O 1
ATOM 766 N N . VAL A 1 103 ? 1.640 6.036 8.492 1.00 88.50 103 VAL A N 1
ATOM 767 C CA . VAL A 1 103 ? 2.507 6.354 7.358 1.00 88.50 103 VAL A CA 1
ATOM 768 C C . VAL A 1 103 ? 3.825 6.881 7.916 1.00 88.50 103 VAL A C 1
ATOM 770 O O . VAL A 1 103 ? 3.877 7.958 8.511 1.00 88.50 103 VAL A O 1
ATOM 773 N N . GLU A 1 104 ? 4.898 6.131 7.728 1.00 87.94 104 GLU A N 1
ATOM 774 C CA . GLU A 1 104 ? 6.242 6.507 8.148 1.00 87.94 104 GLU A CA 1
ATOM 775 C C . GLU A 1 104 ? 6.991 7.159 6.985 1.00 87.94 104 GLU A C 1
ATOM 777 O O . GLU A 1 104 ? 6.938 6.663 5.860 1.00 87.94 104 GLU A O 1
ATOM 782 N N . HIS A 1 105 ? 7.691 8.265 7.246 1.00 90.00 105 HIS A N 1
ATOM 783 C CA . HIS A 1 105 ? 8.607 8.873 6.285 1.00 90.00 105 HIS A CA 1
ATOM 784 C C . HIS A 1 105 ? 10.021 8.338 6.530 1.00 90.00 105 HIS A C 1
ATOM 786 O O . HIS A 1 105 ? 10.608 8.576 7.583 1.00 90.00 105 HIS A O 1
ATOM 792 N N . LEU A 1 106 ? 10.571 7.635 5.541 1.00 89.12 106 LEU A N 1
ATOM 793 C CA . LEU A 1 106 ? 11.867 6.955 5.613 1.00 89.12 106 LEU A CA 1
ATOM 794 C C . LEU A 1 106 ? 13.049 7.862 5.226 1.00 89.12 106 LEU A C 1
ATOM 796 O O . LEU A 1 106 ? 14.196 7.420 5.239 1.00 89.12 106 LEU A O 1
ATOM 800 N N . GLY A 1 107 ? 12.779 9.119 4.860 1.00 89.25 107 GLY A N 1
ATOM 801 C CA . GLY A 1 107 ? 13.762 10.021 4.264 1.00 89.25 107 GLY A CA 1
ATOM 802 C C . GLY A 1 107 ? 13.756 9.959 2.735 1.00 89.25 107 GLY A C 1
ATOM 803 O O . GLY A 1 107 ? 13.186 9.055 2.131 1.00 89.25 107 GLY A O 1
ATOM 804 N N . HIS A 1 108 ? 14.376 10.956 2.099 1.00 88.69 108 HIS A N 1
ATOM 805 C CA . HIS A 1 108 ? 14.504 11.048 0.635 1.00 88.69 108 HIS A CA 1
ATOM 806 C C . HIS A 1 108 ? 13.169 10.955 -0.138 1.00 88.69 108 HIS A C 1
ATOM 808 O O . HIS A 1 108 ? 13.130 10.426 -1.247 1.00 88.69 108 HIS A O 1
ATOM 814 N N . GLY A 1 109 ? 12.067 11.444 0.447 1.00 88.50 109 GLY A N 1
ATOM 815 C CA . GLY A 1 109 ? 10.737 11.402 -0.175 1.00 88.50 109 GLY A CA 1
ATOM 816 C C . GLY A 1 109 ? 10.127 9.999 -0.257 1.00 88.50 109 GLY A C 1
ATOM 817 O O . GLY A 1 109 ? 9.195 9.776 -1.030 1.00 88.50 109 GLY A O 1
ATOM 818 N N . GLN A 1 110 ? 10.664 9.042 0.507 1.00 93.12 110 GLN A N 1
ATOM 819 C CA . GLN A 1 110 ? 10.143 7.684 0.607 1.00 93.12 110 GLN A CA 1
ATOM 820 C C . GLN A 1 110 ? 9.271 7.528 1.845 1.00 93.12 110 GLN A C 1
ATOM 822 O O . GLN A 1 110 ? 9.590 8.012 2.933 1.00 93.12 110 GLN A O 1
ATOM 827 N N . TYR A 1 111 ? 8.188 6.788 1.670 1.00 94.50 111 TYR A N 1
ATOM 828 C CA . TYR A 1 111 ? 7.219 6.481 2.701 1.00 94.50 111 TYR A CA 1
ATOM 829 C C . TYR A 1 111 ? 6.967 4.982 2.768 1.00 94.50 111 TYR A C 1
ATOM 831 O O . TYR A 1 111 ? 7.196 4.243 1.807 1.00 94.50 111 TYR A O 1
ATOM 839 N N . ARG A 1 112 ? 6.460 4.542 3.913 1.00 92.75 112 ARG A N 1
ATOM 840 C CA . ARG A 1 112 ? 6.008 3.174 4.135 1.00 92.75 112 ARG A CA 1
ATOM 841 C C . ARG A 1 112 ? 4.760 3.173 5.004 1.00 92.75 112 ARG A C 1
ATOM 843 O O . ARG A 1 112 ? 4.646 3.956 5.946 1.00 92.75 112 ARG A O 1
ATOM 850 N N . LEU A 1 113 ? 3.834 2.270 4.699 1.00 91.25 113 LEU A N 1
ATOM 851 C CA . LEU A 1 113 ? 2.757 1.937 5.623 1.00 91.25 113 LEU A CA 1
ATOM 852 C C . LEU A 1 113 ? 3.256 0.951 6.664 1.00 91.25 113 LEU A C 1
ATOM 854 O O . LEU A 1 113 ? 4.000 0.025 6.349 1.00 91.25 113 LEU A O 1
ATOM 858 N N . HIS A 1 114 ? 2.768 1.094 7.888 1.00 85.25 114 HIS A N 1
ATOM 859 C CA . HIS A 1 114 ? 2.991 0.063 8.885 1.00 85.25 114 HIS A CA 1
ATOM 860 C C . HIS A 1 114 ? 2.472 -1.304 8.375 1.00 85.25 114 HIS A C 1
ATOM 862 O O . HIS A 1 114 ? 1.312 -1.358 7.950 1.00 85.25 114 HIS A O 1
ATOM 868 N N . PRO A 1 115 ? 3.255 -2.403 8.444 1.00 82.25 115 PRO A N 1
ATOM 869 C CA . PRO A 1 115 ? 2.898 -3.685 7.825 1.00 82.25 115 PRO A CA 1
ATOM 870 C C . PRO A 1 115 ? 1.509 -4.203 8.211 1.00 82.25 115 PRO A C 1
ATOM 872 O O . PRO A 1 115 ? 0.702 -4.517 7.339 1.00 82.25 115 PRO A O 1
ATOM 875 N N . LEU A 1 116 ? 1.171 -4.173 9.506 1.00 80.06 116 LEU A N 1
ATOM 876 C CA . LEU A 1 116 ? -0.152 -4.594 9.985 1.00 80.06 116 LEU A CA 1
ATOM 877 C C . LEU A 1 116 ? -1.284 -3.744 9.388 1.00 80.06 116 LEU A C 1
ATOM 879 O O . LEU A 1 116 ? -2.338 -4.260 9.022 1.00 80.06 116 LEU A O 1
ATOM 883 N N . PHE A 1 117 ? -1.076 -2.430 9.277 1.00 85.44 117 PHE A N 1
ATOM 884 C CA . PHE A 1 117 ? -2.090 -1.548 8.710 1.00 85.44 117 PHE A CA 1
ATOM 885 C C . PHE A 1 117 ? -2.236 -1.790 7.207 1.00 85.44 117 PHE A C 1
ATOM 887 O O . PHE A 1 117 ? -3.357 -1.863 6.712 1.00 85.44 117 PHE A O 1
ATOM 894 N N . ALA A 1 118 ? -1.125 -2.003 6.497 1.00 91.00 118 ALA A N 1
ATOM 895 C CA . ALA A 1 118 ? -1.142 -2.384 5.091 1.00 91.00 118 ALA A CA 1
ATOM 896 C C . ALA A 1 118 ? -1.926 -3.690 4.862 1.00 91.00 118 ALA A C 1
ATOM 898 O O . ALA A 1 118 ? -2.748 -3.743 3.953 1.00 91.00 118 ALA A O 1
ATOM 899 N N . GLU A 1 119 ? -1.751 -4.714 5.702 1.00 86.94 119 GLU A N 1
ATOM 900 C CA . GLU A 1 119 ? -2.510 -5.972 5.613 1.00 86.94 119 GLU A CA 1
ATOM 901 C C . GLU A 1 119 ? -4.022 -5.766 5.779 1.00 86.94 119 GLU A C 1
ATOM 903 O O . GLU A 1 119 ? -4.813 -6.244 4.958 1.00 86.94 119 GLU A O 1
ATOM 908 N N . ILE A 1 120 ? -4.430 -5.006 6.800 1.00 87.94 120 ILE A N 1
ATOM 909 C CA . ILE A 1 120 ? -5.842 -4.683 7.058 1.00 87.94 120 ILE A CA 1
ATOM 910 C C . ILE A 1 120 ? -6.440 -3.896 5.887 1.00 87.94 120 ILE A C 1
ATOM 912 O O . ILE A 1 120 ? -7.551 -4.193 5.433 1.00 87.94 120 ILE A O 1
ATOM 916 N N . LEU A 1 121 ? -5.697 -2.913 5.371 1.00 93.44 121 LEU A N 1
ATOM 917 C CA . LEU A 1 121 ? -6.101 -2.104 4.226 1.00 93.44 121 LEU A CA 1
ATOM 918 C C . LEU A 1 121 ? -6.223 -2.940 2.948 1.00 93.44 121 LEU A C 1
ATOM 920 O O . LEU A 1 121 ? -7.194 -2.758 2.220 1.00 93.44 121 LEU A O 1
ATOM 924 N N . ARG A 1 122 ? -5.314 -3.891 2.693 1.00 94.06 122 ARG A N 1
ATOM 925 C CA . ARG A 1 122 ? -5.414 -4.821 1.550 1.00 94.06 122 ARG A CA 1
ATOM 926 C C . ARG A 1 122 ? -6.648 -5.710 1.653 1.00 94.06 122 ARG A C 1
ATOM 928 O O . ARG A 1 122 ? -7.358 -5.895 0.666 1.00 94.06 122 ARG A O 1
ATOM 935 N N . ALA A 1 123 ? -6.947 -6.233 2.843 1.00 90.75 123 ALA A N 1
ATOM 936 C CA . ALA A 1 123 ? -8.175 -6.997 3.060 1.00 90.75 123 ALA A CA 1
ATOM 937 C C . ALA A 1 123 ? -9.418 -6.145 2.744 1.00 90.75 123 ALA A C 1
ATOM 939 O O . ALA A 1 123 ? -10.311 -6.590 2.023 1.00 90.75 123 ALA A O 1
ATOM 940 N N . HIS A 1 124 ? -9.434 -4.886 3.187 1.00 91.75 124 HIS A N 1
ATOM 941 C CA . HIS A 1 124 ? -10.519 -3.946 2.896 1.00 91.75 124 HIS A CA 1
ATOM 942 C C . HIS A 1 124 ? -10.601 -3.544 1.424 1.00 91.75 124 HIS A C 1
ATOM 944 O O . HIS A 1 124 ? -11.703 -3.415 0.890 1.00 91.75 124 HIS A O 1
ATOM 950 N N . LEU A 1 125 ? -9.461 -3.380 0.753 1.00 95.44 125 LEU A N 1
ATOM 951 C CA . LEU A 1 125 ? -9.372 -3.122 -0.681 1.00 95.44 125 LEU A CA 1
ATOM 952 C C . LEU A 1 125 ? -10.055 -4.248 -1.463 1.00 95.44 125 LEU A C 1
ATOM 954 O O . LEU A 1 125 ? -10.897 -3.960 -2.309 1.00 95.44 125 LEU A O 1
ATOM 958 N N . ARG A 1 126 ? -9.756 -5.514 -1.138 1.00 94.56 126 ARG A N 1
ATOM 959 C CA . ARG A 1 126 ? -10.370 -6.683 -1.789 1.00 94.56 126 ARG A CA 1
ATOM 960 C C . ARG A 1 126 ? -11.880 -6.750 -1.599 1.00 94.56 126 ARG A C 1
ATOM 962 O O . ARG A 1 126 ? -12.586 -7.082 -2.546 1.00 94.56 126 ARG A O 1
ATOM 969 N N . MET A 1 127 ? -12.376 -6.426 -0.403 1.00 92.00 127 MET A N 1
ATOM 970 C CA . MET A 1 127 ? -13.819 -6.420 -0.142 1.00 92.00 127 MET A CA 1
ATOM 971 C C . MET A 1 127 ? -14.532 -5.263 -0.849 1.00 92.00 127 MET A C 1
ATOM 973 O O . MET A 1 127 ? -15.612 -5.449 -1.399 1.00 92.00 127 MET A O 1
ATOM 977 N N . ARG A 1 128 ? -13.946 -4.060 -0.820 1.00 93.38 128 ARG A N 1
ATOM 978 C CA . ARG A 1 128 ? -14.578 -2.839 -1.338 1.00 93.38 128 ARG A CA 1
ATOM 979 C C . ARG A 1 128 ? -14.481 -2.717 -2.856 1.00 93.38 128 ARG A C 1
ATOM 981 O O . ARG A 1 128 ? -15.403 -2.201 -3.480 1.00 93.38 128 ARG A O 1
ATOM 988 N N . TYR A 1 129 ? -13.373 -3.168 -3.437 1.00 94.69 129 TYR A N 1
ATOM 989 C CA . TYR A 1 129 ? -13.087 -3.069 -4.865 1.00 94.69 129 TYR A CA 1
ATOM 990 C C . TYR A 1 129 ? -12.541 -4.405 -5.401 1.00 94.69 129 TYR A C 1
ATOM 992 O O . TYR A 1 129 ? -11.336 -4.531 -5.656 1.00 94.69 129 TYR A O 1
ATOM 1000 N N . PRO A 1 130 ? -13.407 -5.420 -5.581 1.00 94.19 130 PRO A N 1
ATOM 1001 C CA . PRO A 1 130 ? -12.999 -6.703 -6.143 1.00 94.19 130 PRO A CA 1
ATOM 1002 C C . PRO A 1 130 ? -12.270 -6.528 -7.484 1.00 94.19 130 PRO A C 1
ATOM 1004 O O . PRO A 1 130 ? -12.729 -5.800 -8.361 1.00 94.19 130 PRO A O 1
ATOM 1007 N N . GLY A 1 131 ? -11.111 -7.175 -7.634 1.00 93.38 131 GLY A N 1
ATOM 1008 C CA . GLY A 1 131 ? -10.281 -7.097 -8.845 1.00 93.38 131 GLY A CA 1
ATOM 1009 C C . GLY A 1 131 ? -9.361 -5.871 -8.946 1.00 93.38 131 GLY A C 1
ATOM 1010 O O . GLY A 1 131 ? -8.543 -5.812 -9.863 1.00 93.38 131 GLY A O 1
ATOM 1011 N N . MET A 1 132 ? -9.427 -4.922 -8.005 1.00 95.50 132 MET A N 1
ATOM 1012 C CA . MET A 1 132 ? -8.573 -3.728 -8.041 1.00 95.50 132 MET A CA 1
ATOM 1013 C C . MET A 1 132 ? -7.117 -4.014 -7.646 1.00 95.50 132 MET A C 1
ATOM 1015 O O . MET A 1 132 ? -6.208 -3.377 -8.169 1.00 95.50 132 MET A O 1
ATOM 1019 N N . GLU A 1 133 ? -6.874 -4.966 -6.742 1.00 95.25 133 GLU A N 1
ATOM 1020 C CA . GLU A 1 133 ? -5.522 -5.300 -6.262 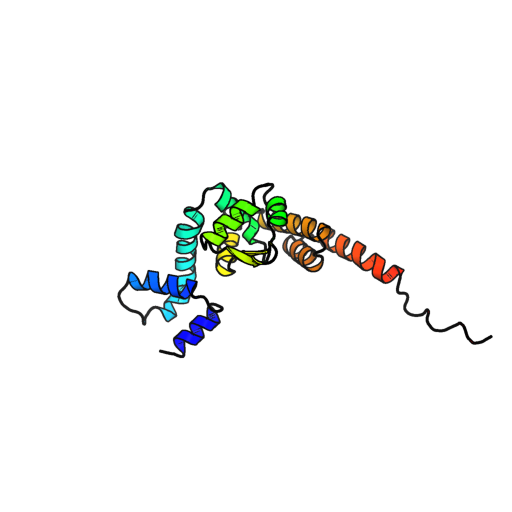1.00 95.25 133 GLU A CA 1
ATOM 1021 C C . GLU A 1 133 ? -4.572 -5.712 -7.411 1.00 95.25 133 GLU A C 1
ATOM 1023 O O . GLU A 1 133 ? -3.537 -5.056 -7.561 1.00 95.25 133 GLU A O 1
ATOM 1028 N N . PRO A 1 134 ? -4.923 -6.661 -8.307 1.00 95.31 134 PRO A N 1
ATOM 1029 C CA . PRO A 1 134 ? -4.099 -6.966 -9.482 1.00 95.31 134 PRO A CA 1
ATOM 1030 C C . PRO A 1 134 ? -3.846 -5.755 -10.391 1.00 95.31 134 PRO A C 1
ATOM 1032 O O . PRO A 1 134 ? -2.751 -5.588 -10.921 1.00 95.31 134 PRO A O 1
ATOM 1035 N N . GLU A 1 135 ? -4.836 -4.876 -10.560 1.00 95.00 135 GLU A N 1
ATOM 1036 C CA . GLU A 1 135 ? -4.688 -3.676 -11.388 1.00 95.00 135 GLU A CA 1
ATOM 1037 C C . GLU A 1 135 ? -3.709 -2.665 -10.778 1.00 95.00 135 GLU A C 1
ATOM 1039 O O . GLU A 1 135 ? -2.888 -2.086 -11.491 1.00 95.00 135 GLU A O 1
ATOM 1044 N N . LEU A 1 136 ? -3.741 -2.481 -9.457 1.00 96.50 136 LEU A N 1
ATOM 1045 C CA . LEU A 1 136 ? -2.781 -1.632 -8.752 1.00 96.50 136 LEU A CA 1
ATOM 1046 C C . LEU A 1 136 ? -1.359 -2.188 -8.868 1.00 96.50 136 LEU A C 1
ATOM 1048 O O . LEU A 1 136 ? -0.432 -1.422 -9.130 1.00 96.50 136 LEU A O 1
ATOM 1052 N N . HIS A 1 137 ? -1.193 -3.509 -8.760 1.00 96.44 137 HIS A N 1
ATOM 1053 C CA . HIS A 1 137 ? 0.087 -4.170 -9.008 1.00 96.44 137 HIS A CA 1
ATOM 1054 C C . HIS A 1 137 ? 0.587 -3.937 -10.447 1.00 96.44 137 HIS A C 1
ATOM 1056 O O . HIS A 1 137 ? 1.741 -3.551 -10.624 1.00 96.44 137 HIS A O 1
ATOM 1062 N N . ARG A 1 138 ? -0.270 -4.038 -11.476 1.00 94.75 138 ARG A N 1
ATOM 1063 C CA . ARG A 1 138 ? 0.127 -3.718 -12.867 1.00 94.75 138 ARG A CA 1
ATOM 1064 C C . ARG A 1 138 ? 0.578 -2.270 -13.040 1.00 94.75 138 ARG A C 1
ATOM 1066 O O . ARG A 1 138 ? 1.568 -2.005 -13.720 1.00 94.75 138 ARG A O 1
ATOM 1073 N N . ARG A 1 139 ? -0.135 -1.315 -12.438 1.00 94.94 139 ARG A N 1
ATOM 1074 C CA . ARG A 1 139 ? 0.239 0.111 -12.490 1.00 94.94 139 ARG A CA 1
ATOM 1075 C C . ARG A 1 139 ? 1.576 0.366 -11.806 1.00 94.94 139 ARG A C 1
ATOM 1077 O O . ARG A 1 139 ? 2.412 1.063 -12.376 1.00 94.94 139 ARG A O 1
ATOM 1084 N N . ALA A 1 140 ? 1.785 -0.233 -10.634 1.00 95.62 140 ALA A N 1
ATOM 1085 C CA . ALA A 1 140 ? 3.049 -0.153 -9.914 1.00 95.62 140 ALA A CA 1
ATOM 1086 C C . ALA A 1 140 ? 4.200 -0.717 -10.755 1.00 95.62 140 ALA A C 1
ATOM 1088 O O . ALA A 1 140 ? 5.201 -0.032 -10.940 1.00 95.62 140 ALA A O 1
ATOM 1089 N N . ALA A 1 141 ? 4.022 -1.903 -11.344 1.00 94.19 141 ALA A N 1
ATOM 1090 C CA . ALA A 1 141 ? 5.027 -2.538 -12.191 1.00 94.19 141 ALA A CA 1
ATOM 1091 C C . ALA A 1 141 ? 5.447 -1.649 -13.374 1.00 94.19 141 ALA A C 1
ATOM 1093 O O . ALA A 1 141 ? 6.636 -1.426 -13.603 1.00 94.19 141 ALA A O 1
ATOM 1094 N N . ARG A 1 142 ? 4.475 -1.072 -14.094 1.00 92.88 142 ARG A N 1
ATOM 1095 C CA . ARG A 1 142 ? 4.743 -0.175 -15.232 1.00 92.88 142 ARG A CA 1
ATOM 1096 C C . ARG A 1 142 ? 5.471 1.100 -14.819 1.00 92.88 142 ARG A C 1
ATOM 1098 O O . ARG A 1 142 ? 6.393 1.517 -15.515 1.00 92.88 142 ARG A O 1
ATOM 1105 N N . TRP A 1 143 ? 5.071 1.707 -13.704 1.00 94.56 143 TRP A N 1
ATOM 1106 C CA . TRP A 1 143 ? 5.726 2.912 -13.200 1.00 94.56 143 TRP A CA 1
ATOM 1107 C C . TRP A 1 143 ? 7.165 2.624 -12.760 1.00 94.56 143 TRP A C 1
ATOM 1109 O O . TRP A 1 143 ? 8.083 3.324 -13.178 1.00 94.56 143 TRP A O 1
ATOM 1119 N N . LEU A 1 144 ? 7.364 1.550 -11.987 1.00 91.75 144 LEU A N 1
ATOM 1120 C CA . LEU A 1 144 ? 8.668 1.154 -11.447 1.00 91.75 144 LEU A CA 1
ATOM 1121 C C . LEU A 1 144 ? 9.668 0.798 -12.546 1.00 91.75 144 LEU A C 1
ATOM 1123 O O . LEU A 1 144 ? 10.838 1.168 -12.455 1.00 91.75 144 LEU A O 1
ATOM 1127 N N . ARG A 1 145 ? 9.198 0.166 -13.627 1.00 88.69 145 ARG A N 1
ATOM 1128 C CA . ARG A 1 145 ? 10.013 -0.077 -14.822 1.00 88.69 145 ARG A CA 1
ATOM 1129 C C . ARG A 1 145 ? 10.565 1.229 -15.403 1.00 88.69 145 ARG A C 1
ATOM 1131 O O . ARG A 1 145 ? 11.746 1.302 -15.715 1.00 88.69 145 ARG A O 1
ATOM 1138 N N . GLY A 1 146 ? 9.725 2.257 -15.533 1.00 87.25 146 GLY A N 1
ATOM 1139 C CA . GLY A 1 146 ? 10.135 3.561 -16.065 1.00 87.25 146 GLY A CA 1
ATOM 1140 C C . GLY A 1 146 ? 11.023 4.372 -15.116 1.00 87.25 146 GLY A C 1
ATOM 1141 O O . GLY A 1 146 ? 11.772 5.231 -15.572 1.00 87.25 146 GLY A O 1
ATOM 1142 N N . SER A 1 147 ? 10.962 4.102 -13.809 1.00 85.50 147 SER A N 1
ATOM 1143 C CA . SER A 1 147 ? 11.734 4.813 -12.783 1.00 85.50 147 SER A CA 1
ATOM 1144 C C . SER A 1 147 ? 13.026 4.099 -12.353 1.00 85.50 147 SER A C 1
ATOM 1146 O O . SER A 1 147 ? 13.673 4.562 -11.417 1.00 85.50 147 SER A O 1
ATOM 1148 N N . GLY A 1 148 ? 13.388 2.973 -12.982 1.00 77.88 148 GLY A N 1
ATOM 1149 C CA . GLY A 1 148 ? 14.618 2.216 -12.698 1.00 77.88 148 GLY A CA 1
ATOM 1150 C C . GLY A 1 148 ? 14.527 1.168 -11.576 1.00 77.88 148 GLY A C 1
ATOM 1151 O O . GLY A 1 148 ? 15.547 0.602 -11.197 1.00 77.88 148 GLY A O 1
ATOM 1152 N N . GLY A 1 149 ? 13.332 0.883 -11.047 1.00 85.12 149 GLY A N 1
ATOM 1153 C CA . GLY A 1 149 ? 13.094 -0.131 -10.009 1.00 85.12 149 GLY A CA 1
ATOM 1154 C C . GLY A 1 149 ? 12.738 -1.493 -10.602 1.00 85.12 149 GLY A C 1
ATOM 1155 O O . GLY A 1 149 ? 11.588 -1.921 -10.519 1.00 85.12 149 GLY A O 1
ATOM 1156 N N . LEU A 1 150 ? 13.694 -2.152 -11.262 1.00 85.62 150 LEU A N 1
ATOM 1157 C CA . LEU A 1 150 ? 13.444 -3.383 -12.023 1.00 85.62 150 LEU A CA 1
ATOM 1158 C C . LEU A 1 150 ? 12.952 -4.547 -11.147 1.00 85.62 150 LEU A C 1
ATOM 1160 O O . LEU A 1 150 ? 11.969 -5.210 -11.482 1.00 85.62 150 LEU A O 1
ATOM 1164 N N . THR A 1 151 ? 13.627 -4.791 -10.025 1.00 87.88 151 THR A N 1
ATOM 1165 C CA . THR A 1 151 ? 13.307 -5.898 -9.114 1.00 87.88 151 THR A CA 1
ATOM 1166 C C . THR A 1 151 ? 11.899 -5.746 -8.549 1.00 87.88 151 THR A C 1
ATOM 1168 O O . THR A 1 151 ? 11.104 -6.687 -8.561 1.00 87.88 151 THR A O 1
ATOM 1171 N N . GLU A 1 152 ? 11.554 -4.541 -8.104 1.00 89.62 152 GLU A N 1
ATOM 1172 C CA . GLU A 1 152 ? 10.228 -4.214 -7.599 1.00 89.62 152 GLU A CA 1
ATOM 1173 C C . GLU A 1 152 ? 9.178 -4.288 -8.714 1.00 89.62 152 GLU A C 1
ATOM 1175 O O . GLU A 1 152 ? 8.081 -4.804 -8.489 1.00 89.62 152 GLU A O 1
ATOM 1180 N N . ALA A 1 153 ? 9.506 -3.843 -9.931 1.00 90.88 153 ALA A N 1
ATOM 1181 C CA . ALA A 1 153 ? 8.607 -3.948 -11.076 1.00 90.88 153 ALA A CA 1
ATOM 1182 C C . ALA A 1 153 ? 8.230 -5.406 -11.376 1.00 90.88 153 ALA A C 1
ATOM 1184 O O . ALA A 1 153 ? 7.049 -5.703 -11.558 1.00 90.88 153 ALA A O 1
ATOM 1185 N N . LEU A 1 154 ? 9.207 -6.319 -11.370 1.00 90.25 154 LEU A N 1
ATOM 1186 C CA . LEU A 1 154 ? 8.981 -7.753 -11.566 1.00 90.25 154 LEU A CA 1
ATOM 1187 C C . LEU A 1 154 ? 8.155 -8.366 -10.429 1.00 90.25 154 LEU A C 1
ATOM 1189 O O . LEU A 1 154 ? 7.230 -9.133 -10.693 1.00 90.25 154 LEU A O 1
ATOM 1193 N N . ALA A 1 155 ? 8.426 -7.995 -9.175 1.00 90.81 155 ALA A N 1
ATOM 1194 C CA . ALA A 1 155 ? 7.640 -8.458 -8.032 1.00 90.81 155 ALA A CA 1
ATOM 1195 C C . ALA A 1 155 ? 6.165 -8.034 -8.144 1.00 90.81 155 ALA A C 1
ATOM 1197 O O . ALA A 1 155 ? 5.258 -8.844 -7.933 1.00 90.81 155 ALA A O 1
ATOM 1198 N N . HIS A 1 156 ? 5.907 -6.783 -8.539 1.00 94.50 156 HIS A N 1
ATOM 1199 C CA . HIS A 1 156 ? 4.549 -6.300 -8.775 1.00 94.50 156 HIS A CA 1
ATOM 1200 C C . HIS A 1 156 ? 3.896 -6.962 -9.999 1.00 94.50 156 HIS A C 1
ATOM 1202 O O . HIS A 1 156 ? 2.715 -7.292 -9.938 1.00 94.50 156 HIS A O 1
ATOM 1208 N N . ALA A 1 157 ? 4.634 -7.218 -11.080 1.00 92.38 157 ALA A N 1
ATOM 1209 C CA . ALA A 1 157 ? 4.109 -7.926 -12.249 1.00 92.38 157 ALA A CA 1
ATOM 1210 C C . ALA A 1 157 ? 3.690 -9.366 -11.917 1.00 92.38 157 ALA A C 1
ATOM 1212 O O . ALA A 1 157 ? 2.595 -9.796 -12.285 1.00 92.38 157 ALA A O 1
ATOM 1213 N N . ALA A 1 158 ? 4.510 -10.075 -11.138 1.00 90.94 158 ALA A N 1
ATOM 1214 C CA . ALA A 1 158 ? 4.194 -11.409 -10.644 1.00 90.94 158 ALA A CA 1
ATOM 1215 C C . ALA A 1 158 ? 2.946 -11.399 -9.745 1.00 90.94 158 ALA A C 1
ATOM 1217 O O . ALA A 1 158 ? 2.041 -12.208 -9.940 1.00 90.94 158 ALA A O 1
ATOM 1218 N N . ALA A 1 159 ? 2.848 -10.443 -8.814 1.00 92.38 159 ALA A N 1
ATOM 1219 C CA . ALA A 1 159 ? 1.679 -10.285 -7.945 1.00 92.38 159 ALA A CA 1
ATOM 1220 C C . ALA A 1 159 ? 0.390 -9.920 -8.712 1.00 92.38 159 ALA A C 1
ATOM 1222 O O . ALA A 1 159 ? -0.709 -10.261 -8.278 1.00 92.38 159 ALA A O 1
ATOM 1223 N N . ALA A 1 160 ? 0.511 -9.265 -9.870 1.00 92.19 160 ALA A N 1
ATOM 1224 C CA . ALA A 1 160 ? -0.604 -9.004 -10.777 1.00 92.19 160 ALA A CA 1
ATOM 1225 C C . ALA A 1 160 ? -1.022 -10.212 -11.635 1.00 92.19 160 ALA A C 1
ATOM 1227 O O . ALA A 1 160 ? -2.064 -10.146 -12.291 1.00 92.19 160 ALA A O 1
ATOM 1228 N N . GLY A 1 161 ? -0.209 -11.273 -11.686 1.00 88.50 161 GLY A N 1
ATOM 1229 C CA . GLY A 1 161 ? -0.355 -12.351 -12.666 1.00 88.50 161 GLY A CA 1
ATOM 1230 C C . GLY A 1 161 ? -0.070 -11.910 -14.108 1.00 88.50 161 GLY A C 1
ATOM 1231 O O . GLY A 1 161 ? -0.547 -12.545 -15.044 1.00 88.50 161 GLY A O 1
ATOM 1232 N N . ASP A 1 162 ? 0.675 -10.816 -14.305 1.00 87.38 162 ASP A N 1
ATOM 1233 C CA . ASP A 1 162 ? 0.984 -10.249 -15.623 1.00 87.38 162 ASP A CA 1
ATOM 1234 C C . ASP A 1 162 ? 2.232 -10.932 -16.213 1.00 87.38 162 ASP A C 1
ATOM 1236 O O . ASP A 1 162 ? 3.365 -10.443 -16.117 1.00 87.38 162 ASP A O 1
ATOM 1240 N N . GLN A 1 163 ? 2.021 -12.133 -16.760 1.00 81.62 163 GLN A N 1
ATOM 1241 C CA . GLN A 1 163 ? 3.092 -1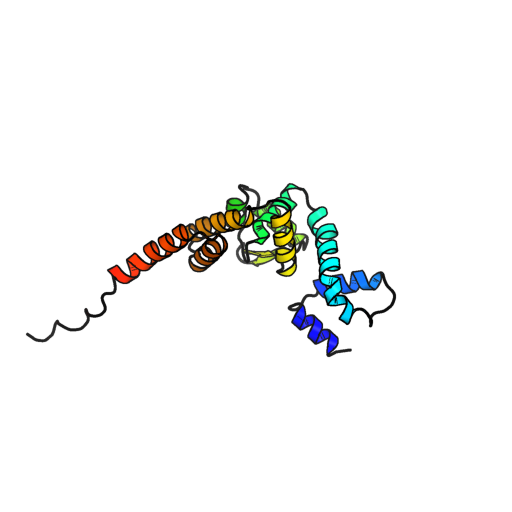2.952 -17.335 1.00 81.62 163 GLN A CA 1
ATOM 1242 C C . GLN A 1 163 ? 3.716 -12.292 -18.569 1.00 81.62 163 GLN A C 1
ATOM 1244 O O . GLN A 1 163 ? 4.935 -12.346 -18.725 1.00 81.62 163 GLN A O 1
ATOM 1249 N N . ASP A 1 164 ? 2.910 -11.610 -19.386 1.00 82.81 164 ASP A N 1
ATOM 1250 C CA . ASP A 1 164 ? 3.372 -10.915 -20.589 1.00 82.81 164 ASP A CA 1
ATOM 1251 C C . ASP A 1 164 ? 4.299 -9.750 -20.238 1.00 82.81 164 ASP A C 1
ATOM 1253 O O . ASP A 1 164 ? 5.382 -9.621 -20.810 1.00 82.81 164 ASP A O 1
ATOM 1257 N N . PHE A 1 165 ? 3.931 -8.928 -19.248 1.00 81.69 165 PHE A N 1
ATOM 1258 C CA . PHE A 1 165 ? 4.808 -7.859 -18.775 1.00 81.69 165 PHE A CA 1
ATOM 1259 C C . PHE A 1 165 ? 6.094 -8.413 -18.155 1.00 81.69 165 PHE A C 1
ATOM 1261 O O . PHE A 1 165 ? 7.174 -7.888 -18.416 1.00 81.69 165 PHE A O 1
ATOM 1268 N N . THR A 1 166 ? 5.996 -9.484 -17.364 1.00 79.69 166 THR A N 1
ATOM 1269 C CA . THR A 1 166 ? 7.167 -10.135 -16.754 1.00 79.69 166 THR A CA 1
ATOM 1270 C C . THR A 1 166 ? 8.131 -10.638 -17.831 1.00 79.69 166 THR A C 1
ATOM 1272 O O . THR A 1 166 ? 9.329 -10.366 -17.761 1.00 79.69 166 THR A O 1
ATOM 1275 N N . ALA A 1 167 ? 7.611 -11.314 -18.859 1.00 77.88 167 ALA A N 1
ATOM 1276 C CA . ALA A 1 167 ? 8.394 -11.796 -19.989 1.00 77.88 167 ALA A CA 1
ATOM 1277 C C . ALA A 1 167 ? 9.018 -10.641 -20.783 1.00 77.88 167 ALA A C 1
ATOM 1279 O O . ALA A 1 167 ? 10.210 -10.689 -21.068 1.00 77.88 167 ALA A O 1
ATOM 1280 N N . ALA A 1 168 ? 8.258 -9.583 -21.082 1.00 78.69 168 ALA A N 1
ATOM 1281 C CA . ALA A 1 168 ? 8.763 -8.414 -21.801 1.00 78.69 168 ALA A CA 1
ATOM 1282 C C . ALA A 1 168 ? 9.896 -7.711 -21.042 1.00 78.69 168 ALA A C 1
ATOM 1284 O O . ALA A 1 168 ? 10.921 -7.389 -21.629 1.00 78.69 168 ALA A O 1
ATOM 1285 N N . VAL A 1 169 ? 9.750 -7.514 -19.729 1.00 78.06 169 VAL A N 1
ATOM 1286 C CA . VAL A 1 169 ? 10.793 -6.901 -18.897 1.00 78.06 169 VAL A CA 1
ATOM 1287 C C . VAL A 1 169 ? 12.050 -7.767 -18.848 1.00 78.06 169 VAL A C 1
ATOM 1289 O O . VAL A 1 169 ? 13.148 -7.246 -19.015 1.00 78.06 169 VAL A O 1
ATOM 1292 N N . LEU A 1 170 ? 11.905 -9.081 -18.662 1.00 75.69 170 LEU A N 1
ATOM 1293 C CA . LEU A 1 170 ? 13.045 -9.998 -18.65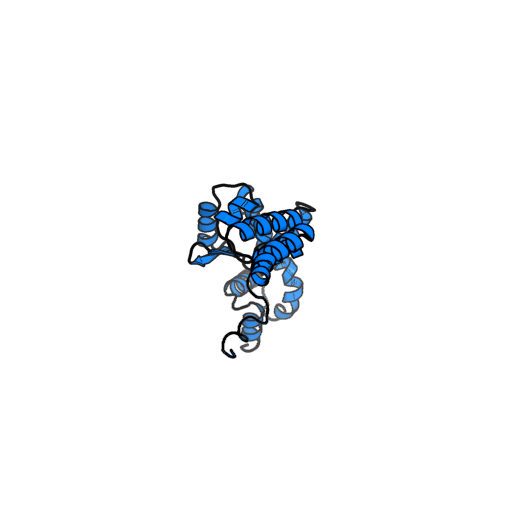8 1.00 75.69 170 LEU A CA 1
ATOM 1294 C C . LEU A 1 170 ? 13.740 -10.044 -20.019 1.00 75.69 170 LEU A C 1
ATOM 1296 O O . LEU A 1 170 ? 14.963 -10.057 -20.062 1.00 75.69 170 LEU A O 1
ATOM 1300 N N . VAL A 1 171 ? 12.988 -10.064 -21.121 1.00 74.62 171 VAL A N 1
ATOM 1301 C CA . VAL A 1 171 ? 13.556 -10.071 -22.472 1.00 74.62 171 VAL A CA 1
ATOM 1302 C C . VAL A 1 171 ? 14.249 -8.748 -22.767 1.00 74.62 171 VAL A C 1
ATOM 1304 O O . VAL A 1 171 ? 15.395 -8.789 -23.180 1.00 74.62 171 VAL A O 1
ATOM 1307 N N . ASP A 1 172 ? 13.630 -7.597 -22.517 1.00 69.12 172 ASP A N 1
ATOM 1308 C CA . ASP A 1 172 ? 14.229 -6.295 -22.839 1.00 69.12 172 ASP A CA 1
ATOM 1309 C C . ASP A 1 172 ? 15.503 -6.018 -22.019 1.00 69.12 172 ASP A C 1
ATOM 1311 O O . ASP A 1 172 ? 16.466 -5.458 -22.545 1.00 69.12 172 ASP A O 1
ATOM 1315 N N . ASP A 1 173 ? 15.544 -6.456 -20.756 1.00 65.69 173 ASP A N 1
ATOM 1316 C CA . ASP A 1 173 ? 16.685 -6.223 -19.863 1.00 65.69 173 ASP A CA 1
ATOM 1317 C C . ASP A 1 173 ? 17.800 -7.285 -20.035 1.00 65.69 173 ASP A C 1
ATOM 1319 O O . ASP A 1 173 ? 18.989 -6.961 -20.038 1.00 65.69 173 ASP A O 1
ATOM 1323 N N . LEU A 1 174 ? 17.449 -8.559 -20.292 1.00 58.94 174 LEU A N 1
ATOM 1324 C CA . LEU A 1 174 ? 18.423 -9.641 -20.548 1.00 58.94 174 LEU A CA 1
ATOM 1325 C C . LEU A 1 174 ? 18.848 -9.770 -22.021 1.00 58.94 174 LEU A C 1
ATOM 1327 O O . LEU A 1 174 ? 19.887 -10.383 -22.290 1.00 58.94 174 LEU A O 1
ATOM 1331 N N . ALA A 1 175 ? 18.103 -9.214 -22.982 1.00 50.00 175 ALA A N 1
ATOM 1332 C CA . ALA A 1 175 ? 18.498 -9.209 -24.393 1.00 50.00 175 ALA A CA 1
ATOM 1333 C C . ALA A 1 175 ? 19.754 -8.363 -24.623 1.00 50.00 175 ALA A C 1
ATOM 1335 O O . ALA A 1 175 ? 20.543 -8.683 -25.507 1.00 50.00 175 ALA A O 1
ATOM 1336 N N . ILE A 1 176 ? 20.012 -7.350 -23.793 1.00 52.62 176 ILE A N 1
ATOM 1337 C CA . ILE A 1 176 ? 21.216 -6.517 -23.919 1.00 52.62 176 ILE A CA 1
ATOM 1338 C C . ILE A 1 176 ? 22.426 -7.180 -23.240 1.00 52.62 176 ILE A C 1
ATOM 1340 O O . ILE A 1 176 ? 23.526 -7.153 -23.791 1.00 52.62 176 ILE A O 1
ATOM 1344 N N . GLY A 1 177 ? 22.236 -7.873 -22.110 1.00 50.28 177 GLY A N 1
ATOM 1345 C CA . GLY A 1 177 ? 23.328 -8.572 -21.416 1.00 50.28 177 GLY A CA 1
ATOM 1346 C C . GLY A 1 177 ? 23.981 -9.691 -22.244 1.00 50.28 177 GLY A C 1
ATOM 1347 O O . GLY A 1 177 ? 25.195 -9.885 -22.172 1.00 50.28 177 GLY A O 1
ATOM 1348 N N . ARG A 1 178 ? 23.202 -10.390 -23.086 1.00 47.84 178 ARG A N 1
ATOM 1349 C CA . ARG A 1 178 ? 23.697 -11.480 -23.953 1.00 47.84 178 ARG A CA 1
ATOM 1350 C C . ARG A 1 178 ? 24.112 -11.070 -25.363 1.00 47.84 178 ARG A C 1
ATOM 1352 O O . ARG A 1 178 ? 24.823 -11.835 -26.005 1.00 47.84 178 ARG A O 1
ATOM 1359 N N . LEU A 1 179 ? 23.730 -9.887 -25.839 1.00 52.22 179 LEU A N 1
ATOM 1360 C CA . LEU A 1 179 ? 24.266 -9.356 -27.099 1.00 52.22 179 LEU A CA 1
ATOM 1361 C C . LEU A 1 179 ? 25.710 -8.840 -26.950 1.00 52.22 179 LEU A C 1
ATOM 1363 O O . LEU A 1 179 ? 26.422 -8.773 -27.947 1.00 52.22 179 LEU A O 1
ATOM 1367 N N . PHE A 1 180 ? 26.167 -8.555 -25.722 1.00 51.84 180 PHE A N 1
ATOM 1368 C CA . PHE A 1 180 ? 27.536 -8.094 -25.440 1.00 51.84 180 PHE A CA 1
ATOM 1369 C C . PHE A 1 180 ? 28.450 -9.105 -24.738 1.00 51.84 180 PHE A C 1
ATOM 1371 O O . PHE A 1 180 ? 29.661 -8.904 -24.734 1.00 51.84 180 PHE A O 1
ATOM 1378 N N . THR A 1 181 ? 27.928 -10.196 -24.173 1.00 51.97 181 THR A N 1
ATOM 1379 C CA . THR A 1 181 ? 28.771 -11.243 -23.572 1.00 51.97 181 THR A CA 1
ATOM 1380 C C . THR A 1 181 ? 28.547 -12.582 -24.266 1.00 51.97 181 THR A C 1
ATOM 1382 O O . THR A 1 181 ? 27.806 -13.449 -23.809 1.00 51.97 181 THR A O 1
ATOM 1385 N N . GLY A 1 182 ? 29.225 -12.766 -25.400 1.00 42.16 182 GLY A N 1
ATOM 1386 C CA . GLY A 1 182 ? 29.629 -14.112 -25.789 1.00 42.16 182 GLY A CA 1
ATOM 1387 C C . GLY A 1 182 ? 30.682 -14.604 -24.786 1.00 42.16 182 GLY A C 1
ATOM 1388 O O . GLY A 1 182 ? 31.646 -13.877 -24.540 1.00 42.16 182 GLY A O 1
ATOM 1389 N N . PRO A 1 183 ? 30.547 -15.792 -24.175 1.00 49.62 183 PRO A N 1
ATOM 1390 C CA . PRO A 1 183 ? 31.683 -16.417 -23.522 1.00 49.62 183 PRO A CA 1
ATOM 1391 C C . PRO A 1 183 ? 32.587 -16.949 -24.642 1.00 49.62 183 PRO A C 1
ATOM 1393 O O . PRO A 1 183 ? 32.127 -17.752 -25.447 1.00 49.62 183 PRO A O 1
ATOM 1396 N N . HIS A 1 184 ? 33.835 -16.468 -24.682 1.00 51.62 184 HIS A N 1
ATOM 1397 C CA . HIS A 1 184 ? 34.916 -16.723 -25.659 1.00 51.62 184 HIS A CA 1
ATOM 1398 C C . HIS A 1 184 ? 35.172 -15.592 -26.670 1.00 51.62 184 HIS A C 1
ATOM 1400 O O . HIS A 1 184 ? 34.910 -15.721 -27.861 1.00 51.62 184 HIS A O 1
ATOM 1406 N N . ALA A 1 185 ? 35.775 -14.502 -26.190 1.00 45.44 185 ALA A N 1
ATOM 1407 C CA . ALA A 1 185 ? 36.534 -13.569 -27.027 1.00 45.44 185 ALA A CA 1
ATOM 1408 C C . ALA A 1 185 ? 37.818 -13.070 -26.333 1.00 45.44 185 ALA A C 1
ATOM 1410 O O . ALA A 1 185 ? 38.263 -11.965 -26.611 1.00 45.44 185 ALA A O 1
ATOM 1411 N N . ASP A 1 186 ? 38.409 -13.879 -25.445 1.00 47.78 186 ASP A N 1
ATOM 1412 C CA . ASP A 1 186 ? 39.691 -13.556 -24.791 1.00 47.78 186 ASP A CA 1
ATOM 1413 C C . ASP A 1 186 ? 40.839 -14.491 -25.201 1.00 47.78 186 ASP A C 1
ATOM 1415 O O . ASP A 1 186 ? 41.903 -14.466 -24.595 1.00 47.78 186 ASP A O 1
ATOM 1419 N N . ASP A 1 187 ? 40.669 -15.311 -26.243 1.00 50.03 187 ASP A N 1
ATOM 1420 C CA . ASP A 1 187 ? 41.686 -16.309 -26.582 1.00 50.03 187 ASP A CA 1
ATOM 1421 C C . ASP A 1 187 ? 41.716 -16.612 -28.087 1.00 50.03 187 ASP A C 1
ATOM 1423 O O . ASP A 1 187 ? 41.172 -17.617 -28.515 1.00 50.03 187 ASP A O 1
ATOM 1427 N N . THR A 1 188 ? 42.275 -15.701 -28.902 1.00 47.41 188 THR A N 1
ATOM 1428 C CA . THR A 1 188 ? 42.972 -15.993 -30.186 1.00 47.41 188 THR A CA 1
ATOM 1429 C C . THR A 1 188 ? 43.469 -14.703 -30.865 1.00 47.41 188 THR A C 1
ATOM 1431 O O . THR A 1 188 ? 42.997 -14.326 -31.938 1.00 47.41 188 THR A O 1
ATOM 1434 N N . ALA A 1 189 ? 44.441 -14.008 -30.273 1.00 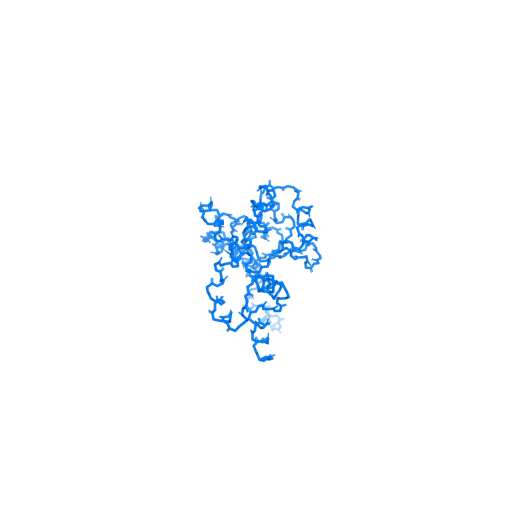43.16 189 ALA A N 1
ATOM 1435 C CA . ALA A 1 189 ? 45.242 -13.015 -31.002 1.00 43.16 189 ALA A CA 1
ATOM 1436 C C . ALA A 1 189 ? 46.655 -12.914 -30.403 1.00 43.16 189 ALA A C 1
ATOM 1438 O O . ALA A 1 189 ? 47.011 -11.930 -29.763 1.00 43.16 189 ALA A O 1
ATOM 1439 N N . GLY A 1 190 ? 47.451 -13.974 -30.577 1.00 38.75 190 GLY A N 1
ATOM 1440 C CA . GLY A 1 190 ? 48.861 -13.999 -30.162 1.00 38.75 190 GLY A CA 1
ATOM 1441 C C . GLY A 1 190 ? 49.690 -15.195 -30.650 1.00 38.75 190 GLY A C 1
ATOM 1442 O O . GLY A 1 190 ? 50.837 -15.340 -30.244 1.00 38.75 190 GLY A O 1
ATOM 1443 N N . LEU A 1 191 ? 49.137 -16.049 -31.513 1.00 42.69 191 LEU A N 1
ATOM 1444 C CA . LEU A 1 191 ? 49.861 -17.090 -32.243 1.00 42.69 191 LEU A CA 1
ATOM 1445 C C . LEU A 1 191 ? 49.560 -16.865 -33.720 1.00 42.69 191 LEU A C 1
ATOM 1447 O O . LEU A 1 191 ? 48.503 -17.289 -34.165 1.00 42.69 191 LEU A O 1
ATOM 1451 N N . PHE A 1 192 ? 50.412 -16.088 -34.390 1.00 44.47 192 PHE A N 1
ATOM 1452 C CA . PHE A 1 192 ? 50.891 -16.191 -35.778 1.00 44.47 192 PHE A CA 1
ATOM 1453 C C . PHE A 1 192 ? 51.650 -14.907 -36.125 1.00 44.47 192 PHE A C 1
ATOM 1455 O O . PHE A 1 192 ? 51.064 -13.811 -35.979 1.00 44.47 192 PHE A O 1
#